Protein AF-K1UE67-F1 (afdb_monomer)

Foldseek 3Di:
DFEQDQPCVLQVNADDGACRVVVCVVVVVVCVVVVDPDDDAYHPRQFLVNVVVVLVVLLVPDAALEEAEAAGAAAKEWAQAPPPPDPLRTWIWDATSNAYLEDDPPPHHGVRTQTLVNVLVSLQSSQLRRWANYEYEHEYNYEYQADPDPDPDPPVPDAPRRYGQQHHDPDPPDGDDPDDDPPDDSRPDDDDNGGYHYDYHYDYDRPD

Organism: NCBI:txid408170

Solvent-accessible surface area (backbone atoms only — not comparable to full-atom values): 11695 Å² total; per-residue (Å²): 58,9,35,20,54,43,52,34,84,86,39,70,66,56,56,76,70,47,64,18,34,54,56,42,68,60,46,52,61,54,42,42,76,74,69,48,91,81,83,83,34,45,22,91,56,27,25,44,67,49,47,56,50,49,52,52,50,49,45,72,72,53,43,72,48,39,80,44,82,46,49,43,22,27,41,17,32,33,30,57,45,84,86,66,85,45,96,86,43,51,40,54,21,47,49,26,41,76,35,56,61,63,62,35,91,100,78,39,81,56,90,35,49,43,38,50,81,64,44,51,61,55,53,47,52,38,25,48,51,16,18,55,74,11,38,37,40,38,36,38,45,32,20,34,42,32,72,83,68,94,54,102,61,95,63,91,76,66,72,34,85,36,27,31,69,62,40,34,40,89,56,94,85,63,71,66,64,84,79,63,72,69,84,70,70,87,76,80,76,83,87,51,91,56,32,25,48,73,45,81,45,73,72,47,65,45,52,129

pLDDT: mean 80.13, std 17.9, range [36.91, 97.5]

Radius of gyration: 17.26 Å; Cα contacts (8 Å, |Δi|>4): 412; chains: 1; bounding box: 48×34×44 Å

Secondary structure (DSSP, 8-state):
-B-----HHHHTS-S---SHHHHHHHHHHHHHHTT------BGGG--HHHHHHHHHHHHHH--TT-EEEEEEEEEEEEEE-SS--STTSEEEEEE-TT--SS-BTTTB-STT-EEHHHHHHHHHHHHHHH-TT-EEEEEEEEE-SS-----SS--TT---TTS-SS-B-SSTT------S---S-SS-----TTSPEEEEEES--S--

Mean predicted aligned error: 8.33 Å

InterPro domains:
  IPR011600 Peptidase C14, caspase domain [PF00656] (2-206)
  IPR029030 Caspase-like domain superfamily [SSF52129] (16-105)
  IPR050452 Metacaspase [PTHR48104] (21-205)

Sequence (208 aa):
MGISKYDTALTGYQWNNINGANDVKLLAPILKAKGFKVTTLTDEKATHKNIIEGINKLIATSQKGDIVYFHFSGHGQPVEDISGDEADGWDEAIIPVDARKVYKKGVYEGHKHILDDDLAPLITKLRTKIGPKGVVYAVLDACHAGTASKGLDDDEDECPSRGTMQGFTFTRGKYFKPKRLETANYYKVQKTRQNSHVVFFEACRPYQ

Nearest PDB structures (foldseek):
  3bij-assembly2_C  TM=8.498E-01  e=1.509E-08  Geobacter sulfurreducens PCA
  3bij-assembly1_A  TM=8.415E-01  e=4.550E-08  Geobacter sulfurreducens PCA
  6w8s-assembly1_A  TM=7.794E-01  e=6.751E-07  Arabidopsis thaliana
  6w8s-assembly3_C  TM=7.486E-01  e=9.753E-07  Arabidopsis thaliana
  7qp0-assembly1_A  TM=7.664E-01  e=4.516E-06  Nakaseomyces glabratus

Structure (mmCIF, N/CA/C/O backbone):
data_AF-K1UE67-F1
#
_entry.id   AF-K1UE67-F1
#
loop_
_atom_site.group_PDB
_atom_site.id
_atom_site.type_symbol
_atom_site.label_atom_id
_atom_site.label_alt_id
_atom_site.label_comp_id
_atom_site.label_asym_id
_atom_site.label_entity_id
_atom_site.label_seq_id
_atom_site.pdbx_PDB_ins_code
_atom_site.Cartn_x
_atom_site.Cartn_y
_atom_site.Cartn_z
_atom_site.occupancy
_atom_site.B_iso_or_equiv
_atom_site.auth_seq_id
_atom_site.auth_comp_id
_atom_site.auth_asym_id
_atom_site.auth_atom_id
_atom_site.pdbx_PDB_model_num
ATOM 1 N N . MET A 1 1 ? -1.751 -6.435 2.582 1.00 94.50 1 MET A N 1
ATOM 2 C CA . MET A 1 1 ? -1.473 -6.641 1.147 1.00 94.50 1 MET A CA 1
ATOM 3 C C . MET A 1 1 ? -0.111 -7.287 1.040 1.00 94.50 1 MET A C 1
ATOM 5 O O . MET A 1 1 ? 0.720 -7.018 1.903 1.00 94.50 1 MET A O 1
ATOM 9 N N . GLY A 1 2 ? 0.066 -8.185 0.077 1.00 94.50 2 GLY A N 1
ATOM 10 C CA . GLY A 1 2 ? 1.256 -9.026 -0.007 1.00 94.50 2 GLY A CA 1
ATOM 11 C C . GLY A 1 2 ? 1.461 -9.545 -1.418 1.00 94.50 2 GLY A C 1
ATOM 12 O O . GLY A 1 2 ? 0.555 -10.183 -1.949 1.00 94.50 2 GLY A O 1
ATOM 13 N N . ILE A 1 3 ? 2.607 -9.273 -2.028 1.00 94.19 3 ILE A N 1
ATOM 14 C CA . ILE A 1 3 ? 2.876 -9.665 -3.415 1.00 94.19 3 ILE A CA 1
ATOM 15 C C . ILE A 1 3 ? 4.051 -10.629 -3.419 1.00 94.19 3 ILE A C 1
ATOM 17 O O . ILE A 1 3 ? 5.127 -10.311 -2.924 1.00 94.19 3 ILE A O 1
ATOM 21 N N . SER A 1 4 ? 3.818 -11.825 -3.945 1.00 92.38 4 SER A N 1
ATOM 22 C CA . SER A 1 4 ? 4.836 -12.851 -4.141 1.00 92.38 4 SER A CA 1
ATOM 23 C C . SER A 1 4 ? 5.151 -13.062 -5.610 1.00 92.38 4 SER A C 1
ATOM 25 O O . SER A 1 4 ? 6.308 -13.256 -5.974 1.00 92.38 4 SER A O 1
ATOM 27 N N . LYS A 1 5 ? 4.118 -13.025 -6.450 1.00 90.44 5 LYS A N 1
ATOM 28 C CA . LYS A 1 5 ? 4.226 -13.262 -7.885 1.00 90.44 5 LYS A CA 1
ATOM 29 C C . LYS A 1 5 ? 4.111 -11.944 -8.628 1.00 90.44 5 LYS A C 1
ATOM 31 O O . LYS A 1 5 ? 3.013 -11.410 -8.766 1.00 90.44 5 LYS A O 1
ATOM 36 N N . TYR A 1 6 ? 5.237 -11.448 -9.119 1.00 86.25 6 TYR A N 1
ATOM 37 C CA . TYR A 1 6 ? 5.252 -10.345 -10.066 1.00 86.25 6 TYR A CA 1
ATOM 38 C C . TYR A 1 6 ? 5.188 -10.941 -11.469 1.00 86.25 6 TYR A C 1
ATOM 40 O O . TYR A 1 6 ? 6.037 -11.748 -11.847 1.00 86.25 6 TYR A O 1
ATOM 48 N N . ASP A 1 7 ? 4.144 -10.606 -12.228 1.00 72.62 7 ASP A N 1
ATOM 49 C CA . ASP A 1 7 ? 3.969 -11.151 -13.574 1.00 72.62 7 ASP A CA 1
ATOM 50 C C . ASP A 1 7 ? 5.077 -10.617 -14.492 1.00 72.62 7 ASP A C 1
ATOM 52 O O . ASP A 1 7 ? 5.081 -9.461 -14.931 1.00 72.62 7 ASP A O 1
ATOM 56 N N . THR A 1 8 ? 6.048 -11.481 -14.772 1.00 64.88 8 THR A N 1
ATOM 57 C CA . THR A 1 8 ? 7.203 -11.179 -15.610 1.00 64.88 8 THR A CA 1
ATOM 58 C C . THR A 1 8 ? 6.817 -10.970 -17.074 1.00 64.88 8 THR A C 1
ATOM 60 O O . THR A 1 8 ? 7.509 -10.231 -17.772 1.00 64.88 8 THR A O 1
ATOM 63 N N . ALA A 1 9 ? 5.697 -11.520 -17.551 1.00 57.94 9 ALA A N 1
ATOM 64 C CA . ALA A 1 9 ? 5.231 -11.311 -18.920 1.00 57.94 9 ALA A CA 1
ATOM 65 C C . ALA A 1 9 ? 4.619 -9.911 -19.108 1.00 57.94 9 ALA A C 1
ATOM 67 O O . ALA A 1 9 ? 4.846 -9.273 -20.137 1.00 57.94 9 ALA A O 1
ATOM 68 N N . LEU A 1 10 ? 3.903 -9.389 -18.103 1.00 55.72 10 LEU A N 1
ATOM 69 C CA . LEU A 1 10 ? 3.314 -8.038 -18.129 1.00 55.72 10 LEU A CA 1
ATOM 70 C C . LEU A 1 10 ? 4.332 -6.920 -17.842 1.00 55.72 10 LEU A C 1
ATOM 72 O O . LEU A 1 10 ? 4.199 -5.794 -18.345 1.00 55.72 10 LEU A O 1
ATOM 76 N N . THR A 1 11 ? 5.348 -7.230 -17.034 1.00 56.03 11 THR A N 1
ATOM 77 C CA . THR A 1 11 ? 6.366 -6.272 -16.573 1.00 56.03 11 THR A CA 1
ATOM 78 C C . THR A 1 11 ? 7.681 -6.345 -17.350 1.00 56.03 11 THR A C 1
ATOM 80 O O . THR A 1 11 ? 8.506 -5.444 -17.218 1.00 56.03 11 THR A O 1
ATOM 83 N N . GLY A 1 12 ? 7.868 -7.358 -18.205 1.00 56.62 12 GLY A N 1
ATOM 84 C CA . GLY A 1 12 ? 9.066 -7.537 -19.030 1.00 56.62 12 GLY A CA 1
ATOM 85 C C . GLY A 1 12 ? 10.262 -8.141 -18.283 1.00 56.62 12 GLY A C 1
ATOM 86 O O . GLY A 1 12 ? 11.385 -7.706 -18.515 1.00 56.62 12 GLY A O 1
ATOM 87 N N . TYR A 1 13 ? 10.024 -9.116 -17.396 1.00 55.78 13 TYR A N 1
ATOM 88 C CA . TYR A 1 13 ? 11.015 -9.817 -16.553 1.00 55.78 13 TYR A CA 1
ATOM 89 C C . TYR A 1 13 ? 11.776 -8.917 -15.574 1.00 55.78 13 TYR A C 1
ATOM 91 O O . TYR A 1 13 ? 12.940 -9.150 -15.267 1.00 55.78 13 TYR A O 1
ATOM 99 N N . GLN A 1 14 ? 11.126 -7.861 -15.094 1.00 73.12 14 GLN A N 1
ATOM 100 C CA . GLN A 1 14 ? 11.823 -6.803 -14.367 1.00 73.12 14 GLN A CA 1
ATOM 101 C C . GLN A 1 14 ? 11.853 -6.996 -12.846 1.00 73.12 14 GLN A C 1
ATOM 103 O O . GLN A 1 14 ? 12.785 -6.528 -12.191 1.00 73.12 14 GLN A O 1
ATOM 108 N N . TRP A 1 15 ? 10.861 -7.690 -12.291 1.00 84.62 15 TRP A N 1
ATOM 109 C CA . TRP A 1 15 ? 10.758 -7.971 -10.861 1.00 84.62 15 TRP A CA 1
ATOM 110 C C . TRP A 1 15 ? 10.973 -9.453 -10.581 1.00 84.62 15 TRP A C 1
ATOM 112 O O . TRP A 1 15 ? 10.499 -10.307 -11.332 1.00 84.62 15 TRP A O 1
ATOM 122 N N . ASN A 1 16 ? 11.668 -9.744 -9.485 1.00 84.25 16 ASN A N 1
ATOM 123 C CA . ASN A 1 16 ? 11.829 -11.107 -9.004 1.00 84.25 16 ASN A CA 1
ATOM 124 C C . ASN A 1 16 ? 10.598 -11.514 -8.190 1.00 84.25 16 ASN A C 1
ATOM 126 O O . ASN A 1 16 ? 9.933 -10.686 -7.573 1.00 84.25 16 ASN A O 1
ATOM 130 N N . ASN A 1 17 ? 10.298 -12.810 -8.164 1.00 87.69 17 ASN A N 1
ATOM 131 C CA . ASN A 1 17 ? 9.287 -13.315 -7.244 1.00 87.69 17 ASN A CA 1
ATOM 132 C C . ASN A 1 17 ? 9.846 -13.342 -5.821 1.00 87.69 17 ASN A C 1
ATOM 134 O O . ASN A 1 17 ? 10.994 -13.727 -5.599 1.00 87.69 17 ASN A O 1
ATOM 138 N N . ILE A 1 18 ? 9.006 -12.965 -4.864 1.00 88.69 18 ILE A N 1
ATOM 139 C CA . ILE A 1 18 ? 9.343 -12.868 -3.442 1.00 88.69 18 ILE A CA 1
ATOM 140 C C . ILE A 1 18 ? 8.250 -13.531 -2.597 1.00 88.69 18 ILE A C 1
ATOM 142 O O . ILE A 1 18 ? 7.366 -14.222 -3.103 1.00 88.69 18 ILE A O 1
ATOM 146 N N . ASN A 1 19 ? 8.286 -13.344 -1.280 1.00 90.06 19 ASN A N 1
ATOM 147 C CA . ASN A 1 19 ? 7.405 -14.046 -0.344 1.00 90.06 19 ASN A CA 1
ATOM 148 C C . ASN A 1 19 ? 6.337 -13.154 0.307 1.00 90.06 19 ASN A C 1
ATOM 150 O O . ASN A 1 19 ? 5.752 -13.554 1.310 1.00 90.06 19 ASN A O 1
ATOM 154 N N . GLY A 1 20 ? 6.024 -11.985 -0.263 1.00 90.06 20 GLY A N 1
ATOM 155 C CA . GLY A 1 20 ? 5.121 -11.033 0.387 1.00 90.06 20 GLY A CA 1
ATOM 156 C C . GLY A 1 20 ? 3.690 -11.540 0.608 1.00 90.06 20 GLY A C 1
ATOM 157 O O . GLY A 1 20 ? 3.034 -11.160 1.581 1.00 90.06 20 GLY A O 1
ATOM 158 N N . ALA A 1 21 ? 3.184 -12.452 -0.232 1.00 94.31 21 ALA A N 1
ATOM 159 C CA . ALA A 1 21 ? 1.868 -13.062 -0.018 1.00 94.31 21 ALA A CA 1
ATOM 160 C C . ALA A 1 21 ? 1.839 -14.002 1.208 1.00 94.31 21 ALA A C 1
ATOM 162 O O . ALA A 1 21 ? 0.784 -14.162 1.834 1.00 94.31 21 ALA A O 1
ATOM 163 N N . ASN A 1 22 ? 2.983 -14.584 1.594 1.00 93.75 22 ASN A N 1
ATOM 164 C CA . ASN A 1 22 ? 3.077 -15.441 2.779 1.00 93.75 22 ASN A CA 1
ATOM 165 C C . ASN A 1 22 ? 2.830 -14.645 4.066 1.00 93.75 22 ASN A C 1
ATOM 167 O O . ASN A 1 22 ? 2.128 -15.137 4.950 1.00 93.75 22 ASN A O 1
ATOM 171 N N . ASP A 1 23 ? 3.294 -13.396 4.138 1.00 92.06 23 ASP A N 1
ATOM 172 C CA . ASP A 1 23 ? 3.079 -12.533 5.308 1.00 92.06 23 ASP A CA 1
ATOM 173 C C . ASP A 1 23 ? 1.583 -12.289 5.535 1.00 92.06 23 ASP A C 1
ATOM 175 O O . ASP A 1 23 ? 1.064 -12.427 6.644 1.00 92.06 23 ASP A O 1
ATOM 179 N N . VAL A 1 24 ? 0.832 -12.040 4.457 1.00 94.19 24 VAL A N 1
ATOM 180 C CA . VAL A 1 24 ? -0.632 -11.902 4.526 1.00 94.19 24 VAL A CA 1
ATOM 181 C C . VAL A 1 24 ? -1.300 -13.204 4.962 1.00 94.19 24 VAL A C 1
ATOM 183 O O . VAL A 1 24 ? -2.241 -13.164 5.759 1.00 94.19 24 VAL A O 1
ATOM 186 N N . LYS A 1 25 ? -0.823 -14.353 4.470 1.00 94.88 25 LYS A N 1
ATOM 187 C CA . LYS A 1 25 ? -1.350 -15.676 4.838 1.00 94.88 25 LYS A CA 1
ATOM 188 C C . LYS A 1 25 ? -1.188 -15.959 6.335 1.00 94.88 25 LYS A C 1
ATOM 190 O O . LYS A 1 25 ? -2.077 -16.571 6.923 1.00 94.88 25 LYS A O 1
ATOM 195 N N . LEU A 1 26 ? -0.096 -15.494 6.942 1.00 95.31 26 LEU A N 1
ATOM 196 C CA . LEU A 1 26 ? 0.173 -15.644 8.374 1.00 95.31 26 LEU A CA 1
ATOM 197 C C . LEU A 1 26 ? -0.596 -14.621 9.223 1.00 95.31 26 LEU A C 1
ATOM 199 O O . LEU A 1 26 ? -1.214 -14.988 10.221 1.00 95.31 26 LEU A O 1
ATOM 203 N N . LEU A 1 27 ? -0.619 -13.349 8.817 1.00 95.31 27 LEU A N 1
ATOM 204 C CA . LEU A 1 27 ? -1.212 -12.264 9.609 1.00 95.31 27 LEU A CA 1
ATOM 205 C C . LEU A 1 27 ? -2.743 -12.250 9.577 1.00 95.31 27 LEU A C 1
ATOM 207 O O . LEU A 1 27 ? -3.383 -11.998 10.599 1.00 95.31 27 LEU A O 1
ATOM 211 N N . ALA A 1 28 ? -3.359 -12.525 8.424 1.00 95.50 28 ALA A N 1
ATOM 212 C CA . ALA A 1 28 ? -4.810 -12.447 8.267 1.00 95.50 28 ALA A CA 1
ATOM 213 C C . ALA A 1 28 ? -5.611 -13.300 9.276 1.00 95.50 28 ALA A C 1
ATOM 215 O O . ALA A 1 28 ? -6.557 -12.758 9.857 1.00 95.50 28 ALA A O 1
ATOM 216 N N . PRO A 1 29 ? -5.295 -14.591 9.526 1.00 96.81 29 PRO A N 1
ATOM 217 C CA . PRO A 1 29 ? -6.028 -15.382 10.517 1.00 96.81 29 PRO A CA 1
ATOM 218 C C . PRO A 1 29 ? -5.827 -14.858 11.944 1.00 96.81 29 PRO A C 1
ATOM 220 O O 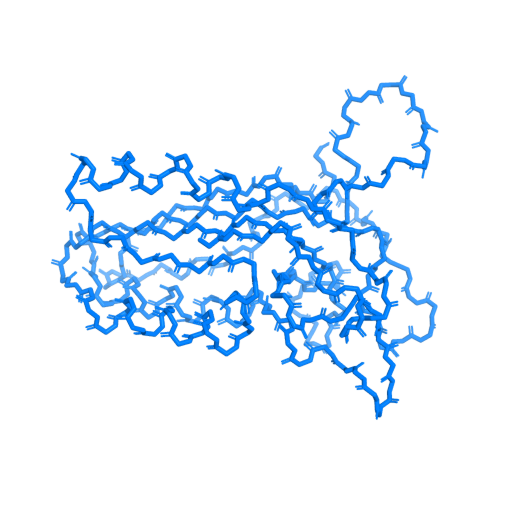. PRO A 1 29 ? -6.788 -14.832 12.712 1.00 96.81 29 PRO A O 1
ATOM 223 N N . ILE A 1 30 ? -4.626 -14.377 12.281 1.00 96.81 30 ILE A N 1
ATOM 224 C CA . ILE A 1 30 ? -4.318 -13.823 13.608 1.00 96.81 30 ILE A CA 1
ATOM 225 C C . ILE A 1 30 ? -5.149 -12.561 13.859 1.00 96.81 30 ILE A C 1
ATOM 227 O O . ILE A 1 30 ? -5.814 -12.446 14.887 1.00 96.81 30 ILE A O 1
ATOM 231 N N . LEU A 1 31 ? -5.174 -11.637 12.897 1.00 96.19 31 LEU A N 1
ATOM 232 C CA . LEU A 1 31 ? -5.956 -10.403 12.993 1.00 96.19 31 LEU A CA 1
ATOM 233 C C . LEU A 1 31 ? -7.458 -10.695 13.097 1.00 96.19 31 LEU A C 1
ATOM 235 O O . LEU A 1 31 ? -8.139 -10.118 13.946 1.00 96.19 31 LEU A O 1
ATOM 239 N N . LYS A 1 32 ? -7.977 -11.640 12.302 1.00 96.69 32 LYS A N 1
ATOM 240 C CA . LYS A 1 32 ? -9.380 -12.075 12.404 1.00 96.69 32 LYS A CA 1
ATOM 241 C C . LYS A 1 32 ? -9.698 -12.656 13.782 1.00 96.69 32 LYS A C 1
ATOM 243 O O . LYS A 1 32 ? -10.717 -12.293 14.360 1.00 96.69 32 LYS A O 1
ATOM 248 N N . ALA A 1 33 ? -8.821 -13.496 14.334 1.00 96.88 33 ALA A N 1
ATOM 249 C CA . ALA A 1 33 ? -8.990 -14.064 15.675 1.00 96.88 33 ALA A CA 1
ATOM 250 C C . ALA A 1 33 ? -8.980 -12.992 16.781 1.00 96.88 33 ALA A C 1
ATOM 252 O O . ALA A 1 33 ? -9.605 -13.172 17.823 1.00 96.88 33 ALA A O 1
ATOM 253 N N . LYS A 1 34 ? -8.313 -11.855 16.548 1.00 96.06 34 LYS A N 1
ATOM 254 C CA . LYS A 1 34 ? -8.337 -10.675 17.428 1.00 96.06 34 LYS A CA 1
ATOM 255 C C . LYS A 1 34 ? -9.524 -9.734 17.179 1.00 96.06 34 LYS A C 1
ATOM 257 O O . LYS A 1 34 ? -9.594 -8.685 17.809 1.00 96.06 34 LYS A O 1
ATOM 262 N N . GLY A 1 35 ? -10.457 -10.097 16.297 1.00 95.56 35 GLY A N 1
ATOM 263 C CA . GLY A 1 35 ? -11.687 -9.344 16.041 1.00 95.56 35 GLY A CA 1
ATOM 264 C C . GLY A 1 35 ? -11.590 -8.291 14.933 1.00 95.56 35 GLY A C 1
ATOM 265 O O . GLY A 1 35 ? -12.536 -7.529 14.740 1.00 95.56 35 GLY A O 1
ATOM 266 N N . PHE A 1 36 ? -10.489 -8.237 14.175 1.00 96.19 36 PHE A N 1
ATOM 267 C CA . PHE A 1 36 ? -10.368 -7.300 13.057 1.00 96.19 36 PHE A CA 1
ATOM 268 C C . PHE A 1 36 ? -11.212 -7.739 11.853 1.00 96.19 36 PHE A C 1
ATOM 270 O O . PHE A 1 36 ? -11.233 -8.909 11.460 1.00 96.19 36 PHE A O 1
ATOM 277 N N . LYS A 1 37 ? -11.836 -6.764 11.184 1.00 96.19 37 LYS A N 1
ATOM 278 C CA . LYS A 1 37 ? -12.422 -6.946 9.850 1.00 96.19 37 LYS A CA 1
ATOM 279 C C . LYS A 1 37 ? -11.310 -6.853 8.803 1.00 96.19 37 LYS A C 1
ATOM 281 O O . LYS A 1 37 ? -10.864 -5.763 8.460 1.00 96.19 37 LYS A O 1
ATOM 286 N N . VAL A 1 38 ? -10.848 -8.000 8.310 1.00 95.88 38 VAL A N 1
ATOM 287 C CA . VAL A 1 38 ? -9.677 -8.078 7.421 1.00 95.88 38 VAL A CA 1
ATOM 288 C C . VAL A 1 38 ? -10.088 -8.144 5.949 1.00 95.88 38 VAL A C 1
ATOM 290 O O . VAL A 1 38 ? -10.830 -9.040 5.549 1.00 95.88 38 VAL A O 1
ATOM 293 N N . THR A 1 39 ? -9.530 -7.241 5.138 1.00 95.69 39 THR A N 1
ATOM 294 C CA . THR A 1 39 ? -9.548 -7.303 3.666 1.00 95.69 39 THR A CA 1
ATOM 295 C C . THR A 1 39 ? -8.131 -7.574 3.166 1.00 95.69 39 THR A C 1
ATOM 297 O O . THR A 1 39 ? -7.180 -6.972 3.663 1.00 95.69 39 THR A O 1
ATOM 300 N N . THR A 1 40 ? -7.968 -8.474 2.195 1.00 96.75 40 THR A N 1
ATOM 301 C CA . THR A 1 40 ? -6.654 -8.850 1.654 1.00 96.75 40 THR A CA 1
ATOM 302 C C . THR A 1 40 ? -6.591 -8.631 0.148 1.00 96.75 40 THR A C 1
ATOM 304 O O . THR A 1 40 ? -7.528 -8.956 -0.576 1.00 96.75 40 THR A O 1
ATOM 307 N N . LEU A 1 41 ? -5.451 -8.123 -0.317 1.00 96.44 41 LEU A N 1
ATOM 308 C CA . LEU A 1 41 ? -5.049 -8.119 -1.722 1.00 96.44 41 LEU A CA 1
ATOM 309 C C . LEU A 1 41 ? -3.708 -8.841 -1.803 1.00 96.44 41 LEU A C 1
ATOM 311 O O . LEU A 1 41 ? -2.786 -8.491 -1.055 1.00 96.44 41 LEU A O 1
ATOM 315 N N . THR A 1 42 ? -3.637 -9.860 -2.652 1.00 96.25 42 THR A N 1
ATOM 316 C CA . THR A 1 42 ? -2.436 -10.668 -2.865 1.00 96.25 42 THR A CA 1
ATOM 317 C C . THR A 1 42 ? -2.179 -10.871 -4.349 1.00 96.25 42 THR A C 1
ATOM 319 O O . THR A 1 42 ? -3.142 -10.954 -5.115 1.00 96.25 42 THR A O 1
ATOM 322 N N . ASP A 1 43 ? -0.901 -10.962 -4.720 1.00 94.25 43 ASP A N 1
ATOM 323 C CA . ASP A 1 43 ? -0.435 -11.298 -6.074 1.00 94.25 43 ASP A CA 1
ATOM 324 C C . ASP A 1 43 ? -1.176 -10.511 -7.171 1.00 94.25 43 ASP A C 1
ATOM 326 O O . ASP A 1 43 ? -1.231 -9.282 -7.106 1.00 94.25 43 ASP A O 1
ATOM 330 N N . GLU A 1 44 ? -1.806 -11.188 -8.136 1.00 93.56 44 GLU A N 1
ATOM 331 C CA . GLU A 1 44 ? -2.474 -10.587 -9.297 1.00 93.56 44 GLU A CA 1
ATOM 332 C C . GLU A 1 44 ? -3.592 -9.597 -8.934 1.00 93.56 44 GLU A C 1
ATOM 334 O O . GLU A 1 44 ? -3.995 -8.766 -9.748 1.00 93.56 44 GLU A O 1
ATOM 339 N N . LYS A 1 45 ? -4.102 -9.653 -7.698 1.00 95.56 45 LYS A N 1
ATOM 340 C CA . LYS A 1 45 ? -5.138 -8.734 -7.210 1.00 95.56 45 LYS A CA 1
ATOM 341 C C . LYS A 1 45 ? -4.560 -7.444 -6.650 1.00 95.56 45 LYS A C 1
ATOM 343 O O . LYS A 1 45 ? -5.307 -6.476 -6.522 1.00 95.56 45 LYS A O 1
ATOM 348 N N . ALA A 1 46 ? -3.278 -7.409 -6.305 1.00 95.69 46 ALA A N 1
ATOM 349 C CA . ALA A 1 46 ? -2.604 -6.250 -5.731 1.00 95.69 46 ALA A CA 1
ATOM 350 C C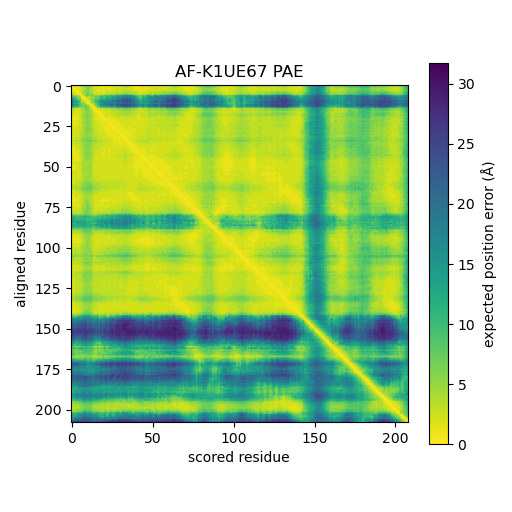 . ALA A 1 46 ? -2.124 -5.275 -6.823 1.00 95.69 46 ALA A C 1
ATOM 352 O O . ALA A 1 46 ? -0.959 -4.885 -6.863 1.00 95.69 46 ALA A O 1
ATOM 353 N N . THR A 1 47 ? -3.033 -4.899 -7.724 1.00 95.69 47 THR A N 1
ATOM 354 C CA . THR A 1 47 ? -2.797 -3.858 -8.732 1.00 95.69 47 THR A CA 1
ATOM 355 C C . THR A 1 47 ? -2.889 -2.475 -8.102 1.00 95.69 47 THR A C 1
ATOM 357 O O . THR A 1 47 ? -3.585 -2.302 -7.097 1.00 95.69 47 THR A O 1
ATOM 360 N N . HIS A 1 48 ? -2.264 -1.472 -8.721 1.00 95.12 48 HIS A N 1
ATOM 361 C CA . HIS A 1 48 ? -2.342 -0.076 -8.283 1.00 95.12 48 HIS A CA 1
ATOM 362 C C . HIS A 1 48 ? -3.796 0.334 -8.013 1.00 95.12 48 HIS A C 1
ATOM 364 O O . HIS A 1 48 ? -4.148 0.787 -6.927 1.00 95.12 48 HIS A O 1
ATOM 370 N N . LYS A 1 49 ? -4.680 0.084 -8.989 1.00 96.75 49 LYS A N 1
ATOM 371 C CA . LYS A 1 49 ? -6.107 0.413 -8.890 1.00 96.75 49 LYS A CA 1
ATOM 372 C C . LYS A 1 49 ? -6.757 -0.238 -7.666 1.00 96.75 49 LYS A C 1
ATOM 374 O O . LYS A 1 49 ? -7.391 0.454 -6.875 1.00 96.75 49 LYS A O 1
ATOM 379 N N . ASN A 1 50 ? -6.582 -1.547 -7.497 1.00 97.50 50 ASN A N 1
ATOM 380 C CA . ASN A 1 50 ? -7.224 -2.281 -6.409 1.00 97.50 50 ASN A CA 1
ATOM 381 C C . ASN A 1 50 ? -6.675 -1.873 -5.038 1.00 97.50 50 ASN A C 1
ATOM 383 O O . ASN A 1 50 ? -7.428 -1.852 -4.067 1.00 97.50 50 ASN A O 1
ATOM 387 N N . ILE A 1 51 ? -5.383 -1.539 -4.948 1.00 96.94 51 ILE A N 1
ATOM 388 C CA . ILE A 1 51 ? -4.762 -1.044 -3.716 1.00 96.94 51 ILE A CA 1
ATOM 389 C C . ILE A 1 51 ? -5.387 0.295 -3.318 1.00 96.94 51 ILE A C 1
ATOM 391 O O . ILE A 1 51 ? -5.886 0.423 -2.198 1.00 96.94 51 ILE A O 1
ATOM 395 N N . ILE A 1 52 ? -5.445 1.259 -4.241 1.00 96.56 52 ILE A N 1
ATOM 396 C CA . ILE A 1 52 ? -6.040 2.576 -3.983 1.00 96.56 52 ILE A CA 1
ATOM 397 C C . ILE A 1 52 ? -7.533 2.454 -3.641 1.00 96.56 52 ILE A C 1
ATOM 399 O O . ILE A 1 52 ? -8.006 3.066 -2.679 1.00 96.56 52 ILE A O 1
ATOM 403 N N . GLU A 1 53 ? -8.291 1.629 -4.365 1.00 97.25 53 GLU A N 1
ATOM 404 C CA . GLU A 1 53 ? -9.699 1.353 -4.045 1.00 97.25 53 GLU A CA 1
ATOM 405 C C . GLU A 1 53 ? -9.857 0.690 -2.670 1.00 97.25 53 GLU A C 1
ATOM 407 O O . GLU A 1 53 ? -10.746 1.057 -1.897 1.00 97.25 53 GLU A O 1
ATOM 412 N N . GLY A 1 54 ? -8.971 -0.246 -2.325 1.00 96.69 54 GLY A N 1
ATOM 413 C CA . GLY A 1 54 ? -8.943 -0.918 -1.030 1.00 96.69 54 GLY A CA 1
ATOM 414 C C . GLY A 1 54 ? -8.701 0.047 0.129 1.00 96.69 54 GLY A C 1
ATOM 415 O O . GLY A 1 54 ? -9.421 -0.010 1.129 1.00 96.69 54 GLY A O 1
ATOM 416 N N . ILE A 1 55 ? -7.748 0.971 -0.018 1.00 96.25 55 ILE A N 1
ATOM 417 C CA . ILE A 1 55 ? -7.464 2.008 0.985 1.00 96.25 55 ILE A CA 1
ATOM 418 C C . ILE A 1 55 ? -8.660 2.955 1.129 1.00 96.25 55 ILE A C 1
ATOM 420 O O . ILE A 1 55 ? -9.101 3.229 2.244 1.00 96.25 55 ILE A O 1
ATOM 424 N N . ASN A 1 56 ? -9.251 3.407 0.021 1.00 96.88 56 ASN A N 1
ATOM 425 C CA . ASN A 1 56 ? -10.433 4.272 0.071 1.00 96.88 56 ASN A CA 1
ATOM 426 C C . ASN A 1 56 ? -11.635 3.579 0.725 1.00 96.88 56 ASN A C 1
ATOM 428 O O . ASN A 1 56 ? -12.347 4.191 1.523 1.00 96.88 56 ASN A O 1
ATOM 432 N N . LYS A 1 57 ? -11.842 2.287 0.452 1.00 96.94 57 LYS A N 1
ATOM 433 C CA . LYS A 1 57 ? -12.880 1.493 1.116 1.00 96.94 57 LYS A CA 1
ATOM 434 C C . LYS A 1 57 ? -12.609 1.353 2.613 1.00 96.94 57 LYS A C 1
ATOM 436 O O . LYS A 1 57 ? -13.538 1.499 3.406 1.00 96.94 57 LYS A O 1
ATOM 441 N N . LEU A 1 58 ? -11.356 1.114 3.005 1.00 96.50 58 LEU A N 1
ATOM 442 C CA . LEU A 1 58 ? -10.951 1.084 4.410 1.00 96.50 58 LEU A CA 1
ATOM 443 C C . LEU A 1 58 ? -11.324 2.405 5.094 1.00 96.50 58 LEU A C 1
ATOM 445 O O . LEU A 1 58 ? -12.106 2.382 6.039 1.00 96.50 58 LEU A O 1
ATOM 449 N N . ILE A 1 59 ? -10.908 3.545 4.530 1.00 96.56 59 ILE A N 1
ATOM 450 C CA . ILE A 1 59 ? -11.262 4.888 5.023 1.00 96.56 59 ILE A CA 1
ATOM 451 C C . ILE A 1 59 ? -12.782 5.068 5.134 1.00 96.56 59 ILE A C 1
ATOM 453 O O . ILE A 1 59 ? -13.280 5.558 6.147 1.00 96.56 59 ILE A O 1
ATOM 457 N N . ALA A 1 60 ? -13.544 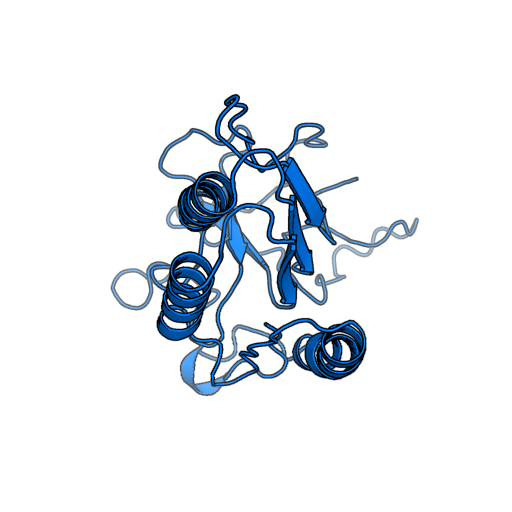4.679 4.110 1.00 96.69 60 ALA A N 1
ATOM 458 C CA . ALA A 1 60 ? -14.995 4.853 4.099 1.00 96.69 60 ALA A CA 1
ATOM 459 C C . ALA A 1 60 ? -15.691 4.056 5.214 1.00 96.69 60 ALA A C 1
ATOM 461 O O . ALA A 1 60 ? -16.659 4.539 5.806 1.00 96.69 60 ALA A O 1
ATOM 462 N N . THR A 1 61 ? -15.188 2.854 5.502 1.00 95.88 61 THR A N 1
ATOM 463 C CA . THR A 1 61 ? -15.774 1.931 6.486 1.00 95.88 61 THR A CA 1
ATOM 464 C C . THR A 1 61 ? -15.275 2.131 7.917 1.00 95.88 61 THR A C 1
ATOM 466 O O . THR A 1 61 ? -15.939 1.659 8.841 1.00 95.88 61 THR A O 1
ATOM 469 N N . SER A 1 62 ? -14.160 2.840 8.116 1.00 96.50 62 SER A N 1
ATOM 470 C CA . SER A 1 62 ? -13.621 3.155 9.442 1.00 96.50 62 SER A CA 1
ATOM 471 C C . SER A 1 62 ? -14.502 4.130 10.228 1.00 96.50 62 SER A C 1
ATOM 473 O O . SER A 1 62 ? -15.145 5.028 9.675 1.00 96.50 62 SER A O 1
ATOM 475 N N . GLN A 1 63 ? -14.495 3.975 11.547 1.00 96.31 63 GLN A N 1
ATOM 476 C CA . GLN A 1 63 ? -15.271 4.749 12.509 1.00 96.31 63 GLN A CA 1
ATOM 477 C C . GLN A 1 63 ? -14.368 5.443 13.534 1.00 96.31 63 GLN A C 1
ATOM 479 O O . GLN A 1 63 ? -13.178 5.155 13.670 1.00 96.31 63 GLN A O 1
ATOM 484 N N . LYS A 1 64 ? -14.938 6.415 14.255 1.00 97.12 64 LYS A N 1
ATOM 485 C CA . LYS A 1 64 ? -14.203 7.152 15.287 1.00 97.12 64 LYS A CA 1
ATOM 486 C C . LYS A 1 64 ? -13.768 6.208 16.409 1.00 97.12 64 LYS A C 1
ATOM 488 O O . LYS A 1 64 ? -14.607 5.526 16.986 1.00 97.12 64 LYS A O 1
ATOM 493 N N . GLY A 1 65 ? -12.488 6.251 16.767 1.00 96.31 65 GLY A N 1
ATOM 494 C CA . GLY A 1 65 ? -11.891 5.398 17.794 1.00 96.31 65 GLY A CA 1
ATOM 495 C C . GLY A 1 65 ? -11.385 4.045 17.292 1.00 96.31 65 GLY A C 1
ATOM 496 O O . GLY A 1 65 ? -10.861 3.286 18.101 1.00 96.31 65 GLY A O 1
ATOM 497 N N . ASP A 1 66 ? -11.501 3.745 15.994 1.00 97.44 66 ASP A N 1
ATOM 498 C CA . ASP A 1 66 ? -11.013 2.480 15.444 1.00 97.44 66 ASP A CA 1
ATOM 499 C C . ASP A 1 66 ? -9.490 2.334 15.574 1.00 97.44 66 ASP A C 1
ATOM 501 O O . ASP A 1 66 ? -8.725 3.302 15.503 1.00 97.44 66 ASP A O 1
ATOM 505 N N . ILE A 1 67 ? -9.057 1.078 15.689 1.00 97.06 67 ILE A N 1
ATOM 506 C CA . ILE A 1 67 ? -7.672 0.677 15.459 1.00 97.06 67 ILE A CA 1
ATOM 507 C C . ILE A 1 67 ? -7.592 0.139 14.036 1.00 97.06 67 ILE A C 1
ATOM 509 O O . ILE A 1 67 ? -8.243 -0.851 13.698 1.00 97.06 67 ILE A O 1
ATOM 513 N N . VAL A 1 68 ? -6.783 0.781 13.201 1.00 97.25 68 VAL A N 1
ATOM 514 C CA . VAL A 1 68 ? -6.605 0.396 11.804 1.00 97.25 68 VAL A CA 1
ATOM 515 C C . VAL A 1 68 ? -5.212 -0.173 11.606 1.00 97.25 68 VAL A C 1
ATOM 517 O O . VAL A 1 68 ? -4.222 0.455 11.967 1.00 97.25 68 VAL A O 1
ATOM 520 N N . TYR A 1 69 ? -5.145 -1.361 11.013 1.00 96.25 69 TYR A N 1
ATOM 521 C CA . TYR A 1 69 ? -3.896 -2.027 10.670 1.00 96.25 69 TYR A CA 1
ATOM 522 C C . TYR A 1 69 ? -3.749 -2.080 9.148 1.00 96.25 69 TYR A C 1
ATOM 524 O O . TYR A 1 69 ? -4.498 -2.778 8.460 1.00 96.25 69 TYR A O 1
ATOM 532 N N . PHE A 1 70 ? -2.800 -1.311 8.628 1.00 94.69 70 PHE A N 1
ATOM 533 C CA . PHE A 1 70 ? -2.401 -1.287 7.231 1.00 94.69 70 PHE A CA 1
ATOM 534 C C . PHE A 1 70 ? -1.075 -2.028 7.089 1.00 94.69 70 PHE A C 1
ATOM 536 O O . PHE A 1 70 ? -0.114 -1.715 7.779 1.00 94.69 70 PHE A O 1
ATOM 543 N N . HIS A 1 71 ? -1.028 -3.011 6.196 1.00 95.31 71 HIS A N 1
ATOM 544 C CA . HIS A 1 71 ? 0.173 -3.801 5.949 1.00 95.31 71 HIS A CA 1
ATOM 545 C C . HIS A 1 71 ? 0.414 -3.919 4.455 1.00 95.31 71 HIS A C 1
ATOM 547 O O . HIS A 1 71 ? -0.478 -4.368 3.722 1.00 95.31 71 HIS A O 1
ATOM 553 N N . PHE A 1 72 ? 1.618 -3.590 4.020 1.00 94.75 72 PHE A N 1
ATOM 554 C CA . PHE A 1 72 ? 2.131 -3.880 2.694 1.00 94.75 72 PHE A CA 1
ATOM 555 C C . PHE A 1 72 ? 3.387 -4.735 2.831 1.00 94.75 72 PHE A C 1
ATOM 557 O O . PHE A 1 72 ? 4.206 -4.484 3.703 1.00 94.75 72 PHE A O 1
ATOM 564 N N . SER A 1 73 ? 3.507 -5.745 1.978 1.00 93.62 73 SER A N 1
ATOM 565 C CA . SER A 1 73 ? 4.695 -6.577 1.876 1.00 93.62 73 SER A CA 1
ATOM 566 C C . SER A 1 73 ? 4.945 -6.888 0.406 1.00 93.62 73 SER A C 1
ATOM 568 O O . SER A 1 73 ? 4.084 -7.462 -0.271 1.00 93.62 73 SER A O 1
ATOM 570 N N . GLY A 1 74 ? 6.073 -6.429 -0.120 1.00 91.69 74 GLY A N 1
ATOM 571 C CA . GLY A 1 74 ? 6.307 -6.409 -1.559 1.00 91.69 74 GLY A CA 1
ATOM 572 C C . GLY A 1 74 ? 7.638 -5.766 -1.928 1.00 91.69 74 GLY A C 1
ATOM 573 O O . GLY A 1 74 ? 8.491 -5.558 -1.069 1.00 91.69 74 GLY A O 1
ATOM 574 N N . HIS A 1 75 ? 7.800 -5.440 -3.209 1.00 90.06 75 HIS A N 1
ATOM 575 C CA . HIS A 1 75 ? 8.920 -4.634 -3.674 1.00 90.06 75 HIS A CA 1
ATOM 576 C C . HIS A 1 75 ? 8.756 -3.151 -3.319 1.00 90.06 75 HIS A C 1
ATOM 578 O O . HIS A 1 75 ? 7.644 -2.614 -3.381 1.00 90.06 75 HIS A O 1
ATOM 584 N N . GLY A 1 76 ? 9.879 -2.509 -2.995 1.00 88.56 76 GLY A N 1
ATOM 585 C CA . GLY A 1 76 ? 10.049 -1.059 -2.999 1.00 88.56 76 GLY A CA 1
ATOM 586 C C . GLY A 1 76 ? 10.994 -0.605 -4.118 1.00 88.56 76 GLY A C 1
ATOM 587 O O . GLY A 1 76 ? 11.804 -1.392 -4.626 1.00 88.56 76 GLY A O 1
ATOM 588 N N . GLN A 1 77 ? 10.878 0.655 -4.534 1.00 85.94 77 GLN A N 1
ATOM 589 C CA . GLN A 1 77 ? 11.795 1.276 -5.491 1.00 85.94 77 GLN A CA 1
ATOM 590 C C . GLN A 1 77 ? 11.958 2.770 -5.197 1.00 85.94 77 GLN A C 1
ATOM 592 O O . GLN A 1 77 ? 10.934 3.437 -5.059 1.00 85.94 77 GLN A O 1
ATOM 597 N N . PRO A 1 78 ? 13.190 3.307 -5.197 1.00 84.06 78 PRO A N 1
ATOM 598 C CA . PRO A 1 78 ? 13.379 4.750 -5.204 1.00 84.06 78 PRO A CA 1
ATOM 599 C C . PRO A 1 78 ? 13.047 5.306 -6.595 1.00 84.06 78 PRO A C 1
ATOM 601 O O . PRO A 1 78 ? 13.510 4.779 -7.615 1.00 84.06 78 PRO A O 1
ATOM 604 N N . VAL A 1 79 ? 12.248 6.362 -6.654 1.00 84.06 79 VAL A N 1
ATOM 605 C CA . VAL A 1 79 ? 11.808 7.066 -7.864 1.00 84.06 79 VAL A CA 1
ATOM 606 C C . VAL A 1 79 ? 12.437 8.450 -7.874 1.00 84.06 79 VAL A C 1
ATOM 608 O O . VAL A 1 79 ? 12.560 9.079 -6.841 1.00 84.06 79 VAL A O 1
ATOM 611 N N . GLU A 1 80 ? 12.939 8.904 -9.018 1.00 83.69 80 GLU A N 1
ATOM 612 C CA . GLU A 1 80 ? 13.582 10.217 -9.089 1.00 83.69 80 GLU A CA 1
ATOM 613 C C . GLU A 1 80 ? 12.587 11.326 -8.727 1.00 83.69 80 GLU A C 1
ATOM 615 O O . GLU A 1 80 ? 11.602 11.508 -9.442 1.00 83.69 80 GLU A O 1
ATOM 620 N N . ASP A 1 81 ? 12.894 12.075 -7.665 1.00 77.88 81 ASP A N 1
ATOM 621 C CA . ASP A 1 81 ? 12.080 13.203 -7.214 1.00 77.88 81 ASP A CA 1
ATOM 622 C C . ASP A 1 81 ? 12.175 14.354 -8.237 1.00 77.88 81 ASP A C 1
ATOM 624 O O . ASP A 1 81 ? 13.264 14.815 -8.610 1.00 77.88 81 ASP A O 1
ATOM 628 N N . ILE A 1 82 ? 11.009 14.783 -8.727 1.00 71.62 82 ILE A N 1
ATOM 629 C CA . ILE A 1 82 ? 10.830 15.908 -9.661 1.00 71.62 82 ILE A CA 1
ATOM 630 C C . ILE A 1 82 ? 10.401 17.183 -8.913 1.00 71.62 82 ILE A C 1
ATOM 632 O O . ILE A 1 82 ? 10.642 18.296 -9.386 1.00 71.62 82 ILE A O 1
ATOM 636 N N . SER A 1 83 ? 9.745 17.009 -7.771 1.00 71.69 83 SER A N 1
ATOM 637 C CA . SER A 1 83 ? 9.203 18.032 -6.882 1.00 71.69 83 SER A CA 1
ATOM 638 C C . SER A 1 83 ? 10.322 18.776 -6.138 1.00 71.69 83 SER A C 1
ATOM 640 O O . SER A 1 83 ? 10.277 20.006 -6.008 1.00 71.69 83 SER A O 1
ATOM 642 N N . GLY A 1 84 ? 11.381 18.054 -5.767 1.00 69.31 84 GLY A N 1
ATOM 643 C CA . GLY A 1 84 ? 12.544 18.567 -5.050 1.00 69.31 84 GLY A CA 1
ATOM 644 C C . GLY A 1 84 ? 12.291 18.758 -3.556 1.00 69.31 84 GLY A C 1
ATOM 645 O O . GLY A 1 84 ? 12.958 19.594 -2.937 1.00 69.31 84 GLY A O 1
ATOM 646 N N . ASP A 1 85 ? 11.301 18.070 -2.989 1.00 66.62 85 ASP A N 1
ATOM 647 C CA . ASP A 1 85 ? 10.973 18.134 -1.566 1.00 66.62 85 ASP A CA 1
ATOM 648 C C . ASP A 1 85 ? 11.681 17.067 -0.720 1.00 66.62 85 ASP A C 1
ATOM 650 O O . ASP A 1 85 ? 11.710 17.211 0.514 1.00 66.62 85 ASP A O 1
ATOM 654 N N . GLU A 1 86 ? 12.337 16.098 -1.367 1.00 67.19 86 GLU A N 1
ATOM 655 C CA . GLU A 1 86 ? 13.216 15.121 -0.729 1.00 67.19 86 GLU A CA 1
ATOM 656 C C . GLU A 1 86 ? 14.698 15.516 -0.843 1.00 67.19 86 GLU A C 1
ATOM 658 O O . GLU A 1 86 ? 15.223 15.925 -1.885 1.00 67.19 86 GLU A O 1
ATOM 663 N N . ALA A 1 87 ? 15.410 15.430 0.285 1.00 59.91 87 ALA A N 1
ATOM 664 C CA . ALA A 1 87 ? 16.763 15.974 0.420 1.00 59.91 87 ALA A CA 1
ATOM 665 C C . ALA A 1 87 ? 17.824 15.168 -0.352 1.00 59.91 87 ALA A C 1
ATOM 667 O O . ALA A 1 87 ? 18.882 15.705 -0.706 1.00 59.91 87 ALA A O 1
ATOM 668 N N . ASP A 1 88 ? 17.555 13.889 -0.610 1.00 64.25 88 ASP A N 1
ATOM 669 C CA . ASP A 1 88 ? 18.404 12.994 -1.395 1.00 64.25 88 ASP A CA 1
ATOM 670 C C . ASP A 1 88 ? 18.018 12.955 -2.891 1.00 64.25 88 ASP A C 1
ATOM 672 O O . ASP A 1 88 ? 18.794 12.462 -3.724 1.00 64.25 88 ASP A O 1
ATOM 676 N N . GLY A 1 89 ? 16.876 13.558 -3.239 1.00 72.00 89 GLY A N 1
ATOM 677 C CA . GLY A 1 89 ? 16.319 13.643 -4.583 1.00 72.00 89 GLY A CA 1
ATOM 678 C C . GLY A 1 89 ? 15.678 12.347 -5.084 1.00 72.00 89 GLY A C 1
ATOM 679 O O . GLY A 1 89 ? 15.734 12.107 -6.306 1.00 72.00 89 GLY A O 1
ATOM 680 N N . TRP A 1 90 ? 15.139 11.522 -4.176 1.00 76.38 90 TRP A N 1
ATOM 681 C CA . TRP A 1 90 ? 14.400 10.297 -4.481 1.00 76.38 90 TRP A CA 1
ATOM 682 C C . TRP A 1 90 ? 13.140 10.129 -3.617 1.00 76.38 90 TRP A C 1
ATOM 684 O O . TRP A 1 90 ? 13.218 10.117 -2.397 1.00 76.38 90 TRP A O 1
ATOM 694 N N . ASP A 1 91 ? 12.007 9.885 -4.271 1.00 79.75 91 ASP A N 1
ATOM 695 C CA . ASP A 1 91 ? 10.757 9.473 -3.633 1.00 79.75 91 ASP A CA 1
ATOM 696 C C . ASP A 1 91 ? 10.740 7.962 -3.408 1.00 79.75 91 ASP A C 1
ATOM 698 O O . ASP A 1 91 ? 11.234 7.184 -4.235 1.00 79.75 91 ASP A O 1
ATOM 702 N N . GLU A 1 92 ? 10.086 7.511 -2.342 1.00 81.00 92 GLU A N 1
ATOM 703 C CA . GLU A 1 92 ? 9.971 6.086 -2.055 1.00 81.00 92 GLU A CA 1
ATOM 704 C C . GLU A 1 92 ? 8.644 5.508 -2.549 1.00 81.00 92 GLU A C 1
ATOM 706 O O . GLU A 1 92 ? 7.557 5.940 -2.168 1.00 81.00 92 GLU A O 1
ATOM 711 N N . ALA A 1 93 ? 8.720 4.466 -3.381 1.00 88.31 93 ALA A N 1
ATOM 712 C CA . ALA A 1 93 ? 7.542 3.812 -3.936 1.00 88.31 93 ALA A CA 1
ATOM 713 C C . ALA A 1 93 ? 7.335 2.405 -3.382 1.00 88.31 93 ALA A C 1
ATOM 715 O O . ALA A 1 93 ? 8.249 1.576 -3.418 1.00 88.31 93 ALA A O 1
ATOM 716 N N . ILE A 1 94 ? 6.095 2.077 -3.007 1.00 92.06 94 ILE A N 1
ATOM 717 C CA . ILE A 1 94 ? 5.656 0.676 -2.963 1.00 92.06 94 ILE A CA 1
ATOM 718 C C . ILE A 1 94 ? 5.243 0.236 -4.370 1.00 92.06 94 ILE A C 1
ATOM 720 O O . ILE A 1 94 ? 4.678 1.020 -5.137 1.00 92.06 94 ILE A O 1
ATOM 724 N N . ILE A 1 95 ? 5.516 -1.025 -4.715 1.00 92.75 95 ILE A N 1
ATOM 725 C CA . ILE A 1 95 ? 5.376 -1.533 -6.087 1.00 92.75 95 ILE A CA 1
ATOM 726 C C . ILE A 1 95 ? 4.203 -2.515 -6.199 1.00 92.75 95 ILE A C 1
ATOM 728 O O . ILE A 1 95 ? 4.329 -3.677 -5.785 1.00 92.75 95 ILE A O 1
ATOM 732 N N . PRO A 1 96 ? 3.069 -2.088 -6.790 1.00 94.19 96 PRO A N 1
ATOM 733 C CA . PRO A 1 96 ? 1.978 -2.975 -7.176 1.00 94.19 96 PRO A CA 1
ATOM 734 C C . PRO A 1 96 ? 2.390 -4.012 -8.222 1.00 94.19 96 PRO A C 1
ATOM 736 O O . PRO A 1 96 ? 3.370 -3.848 -8.946 1.00 94.19 96 PRO A O 1
ATOM 739 N N . VAL A 1 97 ? 1.588 -5.068 -8.359 1.00 93.12 97 VAL A N 1
ATOM 740 C CA . VAL A 1 97 ? 1.886 -6.183 -9.276 1.00 93.12 97 VAL A CA 1
ATOM 741 C C . VAL A 1 97 ? 1.915 -5.759 -10.753 1.00 93.12 97 VAL A C 1
ATOM 743 O O . VAL A 1 97 ? 2.579 -6.396 -11.565 1.00 93.12 97 VAL A O 1
ATOM 746 N N . ASP A 1 98 ? 1.209 -4.678 -11.107 1.00 92.44 98 ASP A N 1
ATOM 747 C CA . ASP A 1 98 ? 1.111 -4.131 -12.465 1.00 92.44 98 ASP A CA 1
ATOM 748 C C . ASP A 1 98 ? 2.094 -2.977 -12.747 1.00 92.44 98 ASP A C 1
ATOM 750 O O . ASP A 1 98 ? 2.008 -2.343 -13.801 1.00 92.44 98 ASP A O 1
ATOM 754 N N . ALA A 1 99 ? 3.038 -2.710 -11.838 1.00 91.50 99 ALA A N 1
ATOM 755 C CA . ALA A 1 99 ? 4.083 -1.703 -12.004 1.00 91.50 99 ALA A CA 1
ATOM 756 C C . ALA A 1 99 ? 5.363 -2.283 -12.632 1.00 91.50 99 ALA A C 1
ATOM 758 O O . ALA A 1 99 ? 5.741 -3.430 -12.393 1.00 91.50 99 ALA A O 1
ATOM 759 N N . ARG A 1 100 ? 6.073 -1.480 -13.435 1.00 89.19 100 ARG A N 1
ATOM 760 C CA . ARG A 1 100 ? 7.316 -1.895 -14.117 1.00 89.19 100 ARG A CA 1
ATOM 761 C C . ARG A 1 100 ? 8.539 -1.210 -13.526 1.00 89.19 100 ARG A C 1
ATOM 763 O O . ARG A 1 100 ? 8.537 -0.003 -13.346 1.00 89.19 100 ARG A O 1
ATOM 770 N N . LYS A 1 101 ? 9.613 -1.955 -13.299 1.00 85.75 101 LYS A N 1
ATOM 771 C CA . LYS A 1 101 ? 10.844 -1.450 -12.678 1.00 85.75 101 LYS A CA 1
ATOM 772 C C . LYS A 1 101 ? 11.579 -0.391 -13.494 1.00 85.75 101 LYS A C 1
ATOM 774 O O . LYS A 1 101 ? 12.281 0.433 -12.923 1.00 85.75 101 LYS A O 1
ATOM 779 N N . VAL A 1 102 ? 11.502 -0.443 -14.823 1.00 85.06 102 VAL A N 1
ATOM 780 C CA . VAL A 1 102 ? 12.349 0.389 -15.690 1.00 85.06 102 VAL A CA 1
ATOM 781 C C . VAL A 1 102 ? 11.528 1.462 -16.384 1.00 85.06 102 VAL A C 1
ATOM 783 O O . VAL A 1 102 ? 10.546 1.168 -17.073 1.00 85.06 102 VAL A O 1
ATOM 786 N N . TYR A 1 103 ? 11.987 2.705 -16.251 1.00 86.31 103 TYR A N 1
ATOM 787 C CA . TYR A 1 103 ? 11.458 3.834 -16.999 1.00 86.31 103 TYR A CA 1
ATOM 788 C C . TYR A 1 103 ? 11.704 3.662 -18.499 1.00 86.31 103 TYR A C 1
ATOM 790 O O . TYR A 1 103 ? 12.821 3.399 -18.955 1.00 86.31 103 TYR A O 1
ATOM 798 N N . LYS A 1 104 ? 10.655 3.859 -19.295 1.00 85.44 104 LYS A N 1
ATOM 799 C CA . LYS A 1 104 ? 10.755 3.952 -20.749 1.00 85.44 104 LYS A CA 1
ATOM 800 C C . LYS A 1 104 ? 9.732 4.953 -21.262 1.00 85.44 104 LYS A C 1
ATOM 802 O O . LYS A 1 104 ? 8.540 4.649 -21.310 1.00 85.44 104 LYS A O 1
ATOM 807 N N . LYS A 1 105 ? 10.214 6.120 -21.694 1.00 86.50 105 LYS A N 1
ATOM 808 C CA . LYS A 1 105 ? 9.388 7.189 -22.269 1.00 86.50 105 LYS A CA 1
ATOM 809 C C . LYS A 1 105 ? 8.433 6.653 -23.341 1.00 86.50 105 LYS A C 1
ATOM 811 O O . LYS A 1 105 ? 8.855 5.905 -24.226 1.00 86.50 105 LYS A O 1
ATOM 816 N N . GLY A 1 106 ? 7.155 7.017 -23.244 1.00 85.75 106 GLY A N 1
ATOM 817 C CA . GLY A 1 106 ? 6.094 6.566 -24.153 1.00 85.75 106 GLY A CA 1
ATOM 818 C C . GLY A 1 106 ? 5.689 5.091 -24.021 1.00 85.75 106 GLY A C 1
ATOM 819 O O . GLY A 1 106 ? 4.856 4.627 -24.793 1.00 85.75 106 GLY A O 1
ATOM 820 N N . VAL A 1 107 ? 6.257 4.340 -23.069 1.00 86.69 107 VAL A N 1
ATOM 821 C CA . VAL A 1 107 ? 5.903 2.933 -22.804 1.00 86.69 107 VAL A CA 1
ATOM 822 C C . VAL A 1 107 ? 5.489 2.730 -21.351 1.00 86.69 107 VAL A C 1
ATOM 824 O O . VAL A 1 107 ? 4.447 2.137 -21.087 1.00 86.69 107 VAL A O 1
ATOM 827 N N . TYR A 1 108 ? 6.308 3.182 -20.404 1.00 87.81 108 TYR A N 1
ATOM 828 C CA . TYR A 1 108 ? 6.006 3.138 -18.981 1.00 87.81 108 TYR A CA 1
ATOM 829 C C . TYR A 1 108 ? 6.782 4.221 -18.234 1.00 87.81 108 TYR A C 1
ATOM 831 O O . TYR A 1 108 ? 8.012 4.221 -18.213 1.00 87.81 108 TYR A O 1
ATOM 839 N N . GLU A 1 109 ? 6.039 5.127 -17.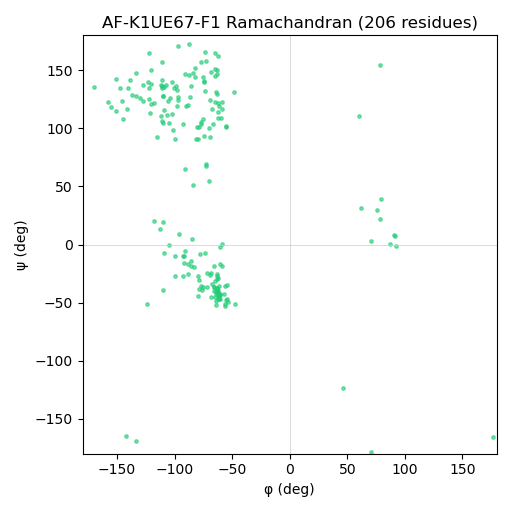608 1.00 88.88 109 GLU A N 1
ATOM 840 C CA . GLU A 1 109 ? 6.573 6.333 -16.967 1.00 88.88 109 GLU A CA 1
ATOM 841 C C . GLU A 1 109 ? 6.305 6.364 -15.455 1.00 88.88 109 GLU A C 1
ATOM 843 O O . GLU A 1 109 ? 6.323 7.425 -14.855 1.00 88.88 109 GLU A O 1
ATOM 848 N N . GLY A 1 110 ? 6.037 5.210 -14.833 1.00 88.94 110 GLY A N 1
ATOM 849 C CA . GLY A 1 110 ? 5.929 5.111 -13.370 1.00 88.94 110 GLY A CA 1
ATOM 850 C C . GLY A 1 110 ? 4.520 5.292 -12.806 1.00 88.94 110 GLY A C 1
ATOM 851 O O . GLY A 1 110 ? 4.321 5.095 -11.623 1.00 88.94 110 GLY A O 1
ATOM 852 N N . HIS A 1 111 ? 3.505 5.554 -13.634 1.00 90.69 111 HIS A N 1
ATOM 853 C CA . HIS A 1 111 ? 2.117 5.824 -13.205 1.00 90.69 111 HIS A CA 1
ATOM 854 C C . HIS A 1 111 ? 1.393 4.701 -12.420 1.00 90.69 111 HIS A C 1
ATOM 856 O O . HIS A 1 111 ? 0.213 4.847 -12.099 1.00 90.69 111 HIS A O 1
ATOM 862 N N . LYS A 1 112 ? 2.027 3.541 -12.202 1.00 93.38 112 LYS A N 1
ATOM 863 C CA . LYS A 1 112 ? 1.505 2.455 -11.352 1.00 93.38 112 LYS A CA 1
ATOM 864 C C . LYS A 1 112 ? 2.283 2.299 -10.051 1.00 93.38 112 LYS A C 1
ATOM 866 O O . LYS A 1 112 ? 1.864 1.505 -9.215 1.00 93.38 112 LYS A O 1
ATOM 871 N N . HIS A 1 113 ? 3.390 3.010 -9.884 1.00 92.38 113 HIS A N 1
ATOM 872 C CA . HIS A 1 113 ? 4.062 3.152 -8.601 1.00 92.38 113 HIS A CA 1
ATOM 873 C C . HIS A 1 113 ? 3.124 3.904 -7.661 1.00 92.38 113 HIS A C 1
ATOM 875 O O . HIS A 1 113 ? 2.352 4.744 -8.113 1.00 92.38 113 HIS A O 1
ATOM 881 N N . ILE A 1 114 ? 3.147 3.558 -6.377 1.00 93.12 114 ILE A N 1
ATOM 882 C CA . ILE A 1 114 ? 2.446 4.331 -5.350 1.00 93.12 114 ILE A CA 1
ATOM 883 C C . ILE A 1 114 ? 3.540 4.979 -4.524 1.00 93.12 114 ILE A C 1
ATOM 885 O O . ILE A 1 114 ? 4.227 4.273 -3.778 1.00 93.12 114 ILE A O 1
ATOM 889 N N . LEU A 1 115 ? 3.708 6.284 -4.707 1.00 89.25 115 LEU A N 1
ATOM 890 C CA . LEU A 1 115 ? 4.676 7.065 -3.953 1.00 89.25 115 LEU A CA 1
ATOM 891 C C . LEU A 1 115 ? 4.181 7.251 -2.516 1.00 89.25 115 LEU A C 1
ATOM 893 O O . LEU A 1 115 ? 2.984 7.153 -2.212 1.00 89.25 115 LEU A O 1
ATOM 897 N N . ASP A 1 116 ? 5.103 7.522 -1.613 1.00 82.88 116 ASP A N 1
ATOM 898 C CA . ASP A 1 116 ? 4.798 8.014 -0.276 1.00 82.88 116 ASP A CA 1
ATOM 899 C C . ASP A 1 116 ? 3.926 9.278 -0.315 1.00 82.88 116 ASP A C 1
ATOM 901 O O . ASP A 1 116 ? 2.988 9.390 0.479 1.00 82.88 116 ASP A O 1
ATOM 905 N N . ASP A 1 117 ? 4.127 10.137 -1.310 1.00 83.19 117 ASP A N 1
ATOM 906 C CA . ASP A 1 117 ? 3.301 11.306 -1.614 1.00 83.19 117 ASP A CA 1
ATOM 907 C C . ASP A 1 117 ? 1.851 10.968 -2.006 1.00 83.19 117 ASP A C 1
ATOM 909 O O . ASP A 1 117 ? 0.914 11.707 -1.680 1.00 83.19 117 ASP A O 1
ATOM 913 N N . ASP A 1 118 ? 1.613 9.803 -2.615 1.00 88.62 118 ASP A N 1
ATOM 914 C CA . ASP A 1 118 ? 0.260 9.286 -2.851 1.00 88.62 118 ASP A CA 1
ATOM 915 C C . ASP A 1 118 ? -0.346 8.698 -1.565 1.00 88.62 118 ASP A C 1
ATOM 917 O O . ASP A 1 118 ? -1.555 8.800 -1.299 1.00 88.62 118 ASP A O 1
ATOM 921 N N . LEU A 1 119 ? 0.489 8.060 -0.740 1.00 88.75 119 LEU A N 1
ATOM 922 C CA . LEU A 1 119 ? 0.071 7.341 0.460 1.00 88.75 119 LEU A CA 1
ATOM 923 C C . LEU A 1 119 ? -0.201 8.282 1.644 1.00 88.75 119 LEU A C 1
ATOM 925 O O . LEU A 1 119 ? -1.170 8.078 2.388 1.00 88.75 119 LEU A O 1
ATOM 929 N N . ALA A 1 120 ? 0.594 9.335 1.824 1.00 87.75 120 ALA A N 1
ATOM 930 C CA . ALA A 1 120 ? 0.514 10.254 2.956 1.00 87.75 120 ALA A CA 1
ATOM 931 C C . ALA A 1 120 ? -0.850 10.972 3.059 1.00 87.75 120 ALA A C 1
ATOM 933 O O . ALA A 1 120 ? -1.427 11.002 4.161 1.00 87.75 120 ALA A O 1
ATOM 934 N N . PRO A 1 121 ? -1.462 11.468 1.964 1.00 90.88 121 PRO A N 1
ATOM 935 C CA . PRO A 1 121 ? -2.822 12.001 1.989 1.00 90.88 121 PRO A CA 1
ATOM 936 C C . PRO A 1 121 ? -3.871 10.947 2.360 1.00 90.88 121 PRO A C 1
ATOM 938 O O . PRO A 1 121 ? -4.827 11.256 3.078 1.00 90.88 121 PRO A O 1
ATOM 941 N N . LEU A 1 122 ? -3.713 9.698 1.910 1.00 93.50 122 LEU A N 1
ATOM 942 C CA . LEU A 1 122 ? -4.644 8.608 2.222 1.00 93.50 122 LEU A CA 1
ATOM 943 C C . LEU A 1 122 ? -4.582 8.220 3.703 1.00 93.50 122 LEU A C 1
ATOM 945 O O . LEU A 1 122 ? -5.621 8.120 4.362 1.00 93.50 122 LEU A O 1
ATOM 949 N N . ILE A 1 123 ? -3.377 8.080 4.256 1.00 92.06 123 ILE A N 1
ATOM 950 C CA . ILE A 1 123 ? -3.184 7.833 5.689 1.00 92.06 123 ILE A CA 1
ATOM 951 C C . ILE A 1 123 ? -3.701 9.019 6.504 1.00 92.06 123 ILE A C 1
ATOM 953 O O . ILE A 1 123 ? -4.372 8.821 7.514 1.00 92.06 123 ILE A O 1
ATOM 957 N N . THR A 1 124 ? -3.484 10.256 6.056 1.00 92.06 124 THR A N 1
ATOM 958 C CA . THR A 1 124 ? -4.035 11.443 6.729 1.00 92.06 124 THR A CA 1
ATOM 959 C C . THR A 1 124 ? -5.562 11.413 6.757 1.00 92.06 124 THR A C 1
ATOM 961 O O . THR A 1 124 ? -6.145 11.567 7.830 1.00 92.06 124 THR A O 1
ATOM 964 N N . LYS A 1 125 ? -6.224 11.110 5.632 1.00 94.44 125 LYS A N 1
ATOM 965 C CA . LYS A 1 125 ? -7.689 10.941 5.575 1.00 94.44 125 LYS A CA 1
ATOM 966 C C . LYS A 1 125 ? -8.177 9.866 6.546 1.00 94.44 125 LYS A C 1
ATOM 968 O O . LYS A 1 125 ? -9.165 10.085 7.248 1.00 94.44 125 LYS A O 1
ATOM 973 N N . LEU A 1 126 ? -7.477 8.735 6.625 1.00 94.69 126 LEU A N 1
ATOM 974 C CA . LEU A 1 126 ? -7.786 7.661 7.569 1.00 94.69 126 LEU A CA 1
ATOM 975 C C . LEU A 1 126 ? -7.674 8.138 9.026 1.00 94.69 126 LEU A C 1
ATOM 977 O O . LEU A 1 126 ? -8.589 7.932 9.823 1.00 94.69 126 LEU A O 1
ATOM 981 N N . ARG A 1 127 ? -6.588 8.841 9.363 1.00 94.81 127 ARG A N 1
ATOM 982 C CA . ARG A 1 127 ? -6.353 9.389 10.706 1.00 94.81 127 ARG A CA 1
ATOM 983 C C . ARG A 1 127 ? -7.403 10.421 11.104 1.00 94.81 127 ARG A C 1
ATOM 985 O O . ARG A 1 127 ? -7.861 10.419 12.245 1.00 94.81 127 ARG A O 1
ATOM 992 N N . THR A 1 128 ? -7.806 11.293 10.182 1.00 94.56 128 THR A N 1
ATOM 993 C CA . THR A 1 128 ? -8.887 12.260 10.417 1.00 94.56 128 THR A CA 1
ATOM 994 C C . THR A 1 128 ? -10.230 11.550 10.602 1.00 94.56 128 THR A C 1
ATOM 996 O O . THR A 1 128 ? -11.009 11.921 11.479 1.00 94.56 128 THR A O 1
ATOM 999 N N . LYS A 1 129 ? -10.498 10.494 9.823 1.00 95.62 129 LYS A N 1
ATOM 1000 C CA . LYS A 1 129 ? -11.738 9.711 9.911 1.00 95.62 129 LYS A CA 1
ATOM 1001 C C . LYS A 1 129 ? -11.909 9.039 11.276 1.00 95.62 129 LYS A C 1
ATOM 1003 O O . LYS A 1 129 ? -12.996 9.120 11.851 1.00 95.62 129 LYS A O 1
ATOM 1008 N N . ILE A 1 130 ? -10.859 8.395 11.790 1.00 96.56 130 ILE A N 1
ATOM 1009 C CA . ILE A 1 130 ? -10.917 7.679 13.076 1.00 96.56 130 ILE A CA 1
ATOM 1010 C C . ILE A 1 130 ? -10.717 8.611 14.281 1.00 96.56 130 ILE A C 1
ATOM 1012 O O . ILE A 1 130 ? -11.144 8.298 15.393 1.00 96.56 130 ILE A O 1
ATOM 1016 N N . GLY A 1 131 ? -10.139 9.793 14.069 1.00 94.94 131 GLY A N 1
ATOM 1017 C CA . GLY A 1 131 ? -10.016 10.836 15.083 1.00 94.94 131 GLY A CA 1
ATOM 1018 C C . GLY A 1 131 ? -9.019 10.512 16.206 1.00 94.94 131 GLY A C 1
ATOM 1019 O O . GLY A 1 131 ? -8.404 9.448 16.220 1.00 94.94 131 GLY A O 1
ATOM 1020 N N . PRO A 1 132 ? -8.865 11.404 17.198 1.00 94.50 132 PRO A N 1
ATOM 1021 C CA . PRO A 1 132 ? -7.760 11.368 18.166 1.00 94.50 132 PRO A CA 1
ATOM 1022 C C . PRO A 1 132 ? -7.756 10.151 19.100 1.00 94.50 132 PRO A C 1
ATOM 1024 O O . PRO A 1 132 ? -6.732 9.848 19.699 1.00 94.50 132 PRO A O 1
ATOM 1027 N N . LYS A 1 133 ? -8.891 9.452 19.237 1.00 94.44 133 LYS A N 1
ATOM 1028 C CA . LYS A 1 133 ? -8.992 8.221 20.038 1.00 94.44 133 LYS A CA 1
ATOM 1029 C C . LYS A 1 133 ? -8.600 6.959 19.263 1.00 94.44 133 LYS A C 1
ATOM 1031 O O . LYS A 1 133 ? -8.457 5.913 19.881 1.00 94.44 133 LYS A O 1
ATOM 1036 N N . GLY A 1 134 ? -8.496 7.043 17.937 1.00 95.88 134 GLY A N 1
ATOM 1037 C CA . GLY A 1 134 ? -8.089 5.923 17.096 1.00 95.88 134 GLY A CA 1
ATOM 1038 C C . GLY A 1 134 ? -6.574 5.834 16.938 1.00 95.88 134 GLY A C 1
ATOM 1039 O O . GLY A 1 134 ? -5.823 6.739 17.324 1.00 95.88 134 GLY A O 1
ATOM 1040 N N . VAL A 1 135 ? -6.126 4.745 16.318 1.00 95.81 135 VAL A N 1
ATOM 1041 C CA . VAL A 1 135 ? -4.709 4.500 16.019 1.00 95.81 135 VAL A CA 1
ATOM 1042 C C . VAL A 1 135 ? -4.583 3.857 14.644 1.00 95.81 135 VAL A C 1
ATOM 1044 O O . VAL A 1 135 ? -5.314 2.921 14.330 1.00 95.81 135 VAL A O 1
ATOM 1047 N N . VAL A 1 136 ? -3.640 4.336 13.832 1.00 95.81 136 VAL A N 1
ATOM 1048 C CA . VAL A 1 136 ? -3.233 3.678 12.585 1.00 95.81 136 VAL A CA 1
ATOM 1049 C C . VAL A 1 136 ? -1.873 3.015 12.792 1.00 95.81 136 VAL A C 1
ATOM 1051 O O . VAL A 1 136 ? -0.906 3.682 13.143 1.00 95.81 136 VAL A O 1
ATOM 1054 N N . TYR A 1 137 ? -1.784 1.715 12.544 1.00 94.88 137 TYR A N 1
ATOM 1055 C CA . TYR A 1 137 ? -0.525 0.988 12.420 1.00 94.88 137 TYR A CA 1
ATOM 1056 C C . TYR A 1 137 ? -0.261 0.756 10.936 1.00 94.88 137 TYR A C 1
ATOM 1058 O O . TYR A 1 137 ? -1.017 0.029 10.296 1.00 94.88 137 TYR A O 1
ATOM 1066 N N . ALA A 1 138 ? 0.769 1.393 10.390 1.00 92.06 138 ALA A N 1
ATOM 1067 C CA . ALA A 1 138 ? 1.198 1.225 9.010 1.00 92.06 138 ALA A CA 1
ATOM 1068 C C . ALA A 1 138 ? 2.498 0.417 8.991 1.00 92.06 138 ALA A C 1
ATOM 1070 O O . ALA A 1 138 ? 3.527 0.875 9.472 1.00 92.06 138 ALA A O 1
ATOM 1071 N N . VAL A 1 139 ? 2.434 -0.807 8.476 1.00 91.62 139 VAL A N 1
ATOM 1072 C CA . VAL A 1 139 ? 3.577 -1.709 8.335 1.00 91.62 139 VAL A CA 1
ATOM 1073 C C . VAL A 1 139 ? 3.917 -1.816 6.857 1.00 91.62 139 VAL A C 1
ATOM 1075 O O . VAL A 1 139 ? 3.104 -2.294 6.065 1.00 91.62 139 VAL A O 1
ATOM 1078 N N . LEU A 1 140 ? 5.101 -1.345 6.494 1.00 89.44 140 LEU A N 1
ATOM 1079 C CA . LEU A 1 140 ? 5.630 -1.335 5.140 1.00 89.44 140 LEU A CA 1
ATOM 1080 C C . LEU A 1 140 ? 6.856 -2.252 5.101 1.00 89.44 140 LEU A C 1
ATOM 1082 O O . LEU A 1 140 ? 7.978 -1.851 5.404 1.00 89.44 140 LEU A O 1
ATOM 1086 N N . ASP A 1 141 ? 6.623 -3.513 4.749 1.00 87.38 141 ASP A N 1
ATOM 1087 C CA . ASP A 1 141 ? 7.667 -4.510 4.505 1.00 87.38 141 ASP A CA 1
ATOM 1088 C C . ASP A 1 141 ? 8.067 -4.504 3.021 1.00 87.38 141 ASP A C 1
ATOM 1090 O O . ASP A 1 141 ? 7.803 -5.431 2.245 1.00 87.38 141 ASP A O 1
ATOM 1094 N N . ALA A 1 142 ? 8.637 -3.372 2.621 1.00 81.00 142 ALA A N 1
ATOM 1095 C CA . ALA A 1 142 ? 9.217 -3.139 1.311 1.00 81.00 142 ALA A CA 1
ATOM 1096 C C . ALA A 1 142 ? 10.636 -2.612 1.513 1.00 81.00 142 ALA A C 1
ATOM 1098 O O . ALA A 1 142 ? 10.864 -1.786 2.398 1.00 81.00 142 ALA A O 1
ATOM 1099 N N . CYS A 1 143 ? 11.588 -3.110 0.723 1.00 73.12 143 CYS A N 1
ATOM 1100 C CA . CYS A 1 143 ? 12.940 -2.571 0.752 1.00 73.12 143 CYS A CA 1
ATOM 1101 C C . CYS A 1 143 ? 13.150 -1.593 -0.386 1.00 73.12 143 CYS A C 1
ATOM 1103 O O . CYS A 1 143 ? 12.775 -1.848 -1.527 1.00 73.12 143 CYS A O 1
ATOM 1105 N N . HIS A 1 144 ? 13.788 -0.487 -0.049 1.00 62.94 144 HIS A N 1
ATOM 1106 C CA . HIS A 1 144 ? 14.295 0.493 -0.990 1.00 62.94 144 HIS A CA 1
ATOM 1107 C C . HIS A 1 144 ? 15.784 0.212 -1.219 1.00 62.94 144 HIS A C 1
ATOM 1109 O O . HIS A 1 144 ? 16.344 -0.689 -0.589 1.00 62.94 144 HIS A O 1
ATOM 1115 N N . ALA A 1 145 ? 16.409 0.871 -2.192 1.00 46.22 145 ALA A N 1
ATOM 1116 C CA . ALA A 1 145 ? 17.800 0.617 -2.559 1.00 46.22 145 ALA A CA 1
ATOM 1117 C C . ALA A 1 145 ? 18.735 0.753 -1.338 1.00 46.22 145 ALA A C 1
ATOM 1119 O O . ALA A 1 145 ? 19.105 1.849 -0.934 1.00 46.22 145 ALA A O 1
ATOM 1120 N N . GLY A 1 146 ? 19.131 -0.371 -0.750 1.00 41.75 146 GLY A N 1
ATOM 1121 C CA . GLY A 1 146 ? 20.036 -0.427 0.388 1.00 41.75 146 GLY A CA 1
ATOM 1122 C C . GLY A 1 146 ? 20.457 -1.868 0.639 1.00 41.75 146 GLY A C 1
ATOM 1123 O O . GLY A 1 146 ? 19.631 -2.781 0.580 1.00 41.75 146 GLY A O 1
ATOM 1124 N N . THR A 1 147 ? 21.747 -2.075 0.875 1.00 39.91 147 THR A N 1
ATOM 1125 C CA . THR A 1 147 ? 22.302 -3.350 1.327 1.00 39.91 147 THR A CA 1
ATOM 1126 C C . THR A 1 147 ? 21.797 -3.616 2.744 1.00 39.91 147 THR A C 1
ATOM 1128 O O . THR A 1 147 ? 22.035 -2.845 3.670 1.00 39.91 147 THR A O 1
ATOM 1131 N N . ALA A 1 148 ? 21.026 -4.692 2.910 1.00 37.78 148 ALA A N 1
ATOM 1132 C CA . ALA A 1 148 ? 20.516 -5.125 4.212 1.00 37.78 148 ALA A CA 1
ATOM 1133 C C . ALA A 1 148 ? 21.589 -5.850 5.052 1.00 37.78 148 ALA A C 1
ATOM 1135 O O . ALA A 1 148 ? 21.364 -6.156 6.226 1.00 37.78 148 ALA A O 1
ATOM 1136 N N . SER A 1 149 ? 22.754 -6.139 4.471 1.00 39.56 149 SER A N 1
ATOM 1137 C CA . SER A 1 149 ? 23.854 -6.826 5.130 1.00 39.56 149 SER A CA 1
ATOM 1138 C C . SER A 1 149 ? 24.631 -5.873 6.038 1.00 39.56 149 SER A C 1
ATOM 1140 O O . SER A 1 149 ? 25.526 -5.142 5.631 1.00 39.56 149 SER A O 1
ATOM 1142 N N . LYS A 1 150 ? 24.350 -5.957 7.343 1.00 40.97 150 LYS A N 1
ATOM 1143 C CA . LYS A 1 150 ? 25.387 -5.763 8.368 1.00 40.97 150 LYS A CA 1
ATOM 1144 C C . LYS A 1 150 ? 26.302 -6.990 8.359 1.00 40.97 150 LYS A C 1
ATOM 1146 O O . LYS A 1 150 ? 26.252 -7.811 9.272 1.00 40.97 150 LYS A O 1
ATOM 1151 N N . GLY A 1 151 ? 27.080 -7.143 7.296 1.00 38.12 151 GLY A N 1
ATOM 1152 C CA . GLY A 1 151 ? 28.118 -8.154 7.151 1.00 38.12 151 GLY A CA 1
ATOM 1153 C C . GLY A 1 151 ? 29.378 -7.447 6.690 1.00 38.12 151 GLY A C 1
ATOM 1154 O O . GLY A 1 151 ? 29.329 -6.675 5.743 1.00 38.12 151 GLY A O 1
ATOM 1155 N N . LEU A 1 152 ? 30.475 -7.637 7.415 1.00 38.25 152 LEU A N 1
ATOM 1156 C CA . LEU A 1 152 ? 31.797 -7.158 7.027 1.00 38.25 152 LEU A CA 1
ATOM 1157 C C . LEU A 1 152 ? 32.308 -8.013 5.867 1.00 38.25 152 LEU A C 1
ATOM 1159 O O . LEU A 1 152 ? 33.235 -8.774 6.076 1.00 38.25 152 LEU A O 1
ATOM 1163 N N . ASP A 1 153 ? 31.684 -7.924 4.701 1.00 39.75 153 ASP A N 1
ATOM 1164 C CA . ASP A 1 153 ? 32.210 -8.435 3.441 1.00 39.75 153 ASP A CA 1
ATOM 1165 C C . ASP A 1 153 ? 31.631 -7.529 2.345 1.00 39.75 153 ASP A C 1
ATOM 1167 O O . ASP A 1 153 ? 30.414 -7.421 2.189 1.00 39.75 153 ASP A O 1
ATOM 1171 N N . ASP A 1 154 ? 32.511 -6.795 1.662 1.00 42.56 154 ASP A N 1
ATOM 1172 C CA . ASP A 1 154 ? 32.205 -5.851 0.580 1.00 42.56 154 ASP A CA 1
ATOM 1173 C C . ASP A 1 154 ? 31.746 -6.589 -0.698 1.00 42.56 154 ASP A C 1
ATOM 1175 O O . ASP A 1 154 ? 32.312 -6.415 -1.778 1.00 42.56 154 ASP A O 1
ATOM 1179 N N . ASP A 1 155 ? 30.723 -7.435 -0.594 1.00 42.12 155 ASP A N 1
ATOM 1180 C CA . ASP A 1 155 ? 30.082 -8.038 -1.757 1.00 42.12 155 ASP A CA 1
ATOM 1181 C C . ASP A 1 155 ? 29.079 -7.025 -2.335 1.00 42.12 155 ASP A C 1
ATOM 1183 O O . ASP A 1 155 ? 27.900 -6.984 -1.976 1.00 42.12 155 ASP A O 1
ATOM 1187 N N . GLU A 1 156 ? 29.550 -6.193 -3.271 1.00 46.97 156 GLU A N 1
ATOM 1188 C CA . GLU A 1 156 ? 28.747 -5.22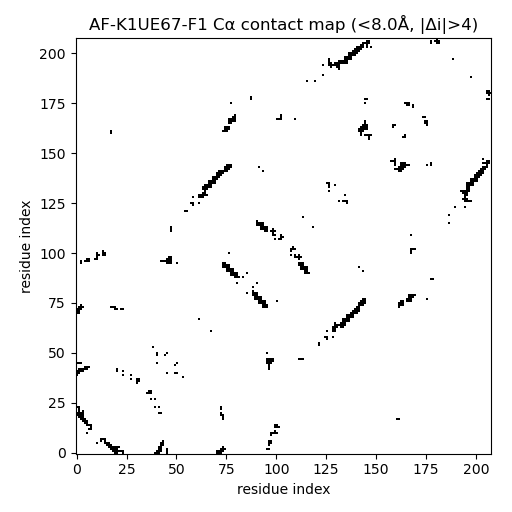4 -4.044 1.00 46.97 156 GLU A CA 1
ATOM 1189 C C . GLU A 1 156 ? 27.603 -5.867 -4.878 1.00 46.97 156 GLU A C 1
ATOM 1191 O O . GLU A 1 156 ? 26.847 -5.157 -5.546 1.00 46.97 156 GLU A O 1
ATOM 1196 N N . ASP A 1 157 ? 27.434 -7.192 -4.816 1.00 43.28 157 ASP A N 1
ATOM 1197 C CA . ASP A 1 157 ? 26.508 -7.989 -5.628 1.00 43.28 157 ASP A CA 1
ATOM 1198 C C . ASP A 1 157 ? 25.237 -8.470 -4.888 1.00 43.28 157 ASP A C 1
ATOM 1200 O O . ASP A 1 157 ? 24.374 -9.122 -5.493 1.00 43.28 157 ASP A O 1
ATOM 1204 N N . GLU A 1 158 ? 25.049 -8.153 -3.600 1.00 46.31 158 GLU A N 1
ATOM 1205 C CA . GLU A 1 158 ? 23.842 -8.565 -2.865 1.00 46.31 158 GLU A CA 1
ATOM 1206 C C . GLU A 1 158 ? 22.606 -7.736 -3.273 1.00 46.31 158 GLU A C 1
ATOM 1208 O O . GLU A 1 158 ? 22.301 -6.666 -2.740 1.00 46.31 158 GLU A O 1
ATOM 1213 N N . CYS A 1 159 ? 21.847 -8.247 -4.247 1.00 50.53 159 CYS A N 1
ATOM 1214 C CA . CYS A 1 159 ? 20.591 -7.631 -4.662 1.00 50.53 159 CYS A CA 1
ATOM 1215 C C . CYS A 1 159 ? 19.563 -7.691 -3.511 1.00 50.53 159 CYS A C 1
ATOM 1217 O O . CYS A 1 159 ? 19.223 -8.792 -3.061 1.00 50.53 159 CYS A O 1
ATOM 1219 N N . PRO A 1 160 ? 19.007 -6.553 -3.049 1.00 56.81 160 PRO A N 1
ATOM 1220 C CA . PRO A 1 160 ? 18.042 -6.555 -1.958 1.00 56.81 160 PRO A CA 1
ATOM 1221 C C . PRO A 1 160 ? 16.822 -7.404 -2.322 1.00 56.81 160 PRO A C 1
ATOM 1223 O O . PRO A 1 160 ? 16.136 -7.147 -3.310 1.00 56.81 160 PRO A O 1
ATOM 1226 N N . SER A 1 161 ? 16.525 -8.407 -1.494 1.00 64.00 161 SER A N 1
ATOM 1227 C CA . SER A 1 161 ? 15.475 -9.401 -1.761 1.00 64.00 161 SER A CA 1
ATOM 1228 C C . SER A 1 161 ? 14.097 -8.780 -2.013 1.00 64.00 161 SER A C 1
ATOM 1230 O O . SER A 1 161 ? 13.352 -9.269 -2.855 1.00 64.00 161 SER A O 1
ATOM 1232 N N . ARG A 1 162 ? 13.769 -7.679 -1.325 1.00 69.38 162 ARG A N 1
ATOM 1233 C CA . ARG A 1 162 ? 12.493 -6.947 -1.423 1.00 69.38 162 ARG A CA 1
ATOM 1234 C C . ARG A 1 162 ? 12.640 -5.552 -2.036 1.00 69.38 162 ARG A C 1
ATOM 1236 O O . ARG A 1 162 ? 11.707 -4.763 -1.968 1.00 69.38 162 ARG A O 1
ATOM 1243 N N . GLY A 1 163 ? 13.777 -5.231 -2.647 1.00 66.88 163 GLY A N 1
ATOM 1244 C CA . GLY A 1 163 ? 14.042 -3.901 -3.196 1.00 66.88 163 GLY A CA 1
ATOM 1245 C C . GLY A 1 163 ? 14.809 -3.942 -4.501 1.00 66.88 163 GLY A C 1
ATOM 1246 O O . GLY A 1 163 ? 14.926 -4.979 -5.152 1.00 66.88 163 GLY A O 1
ATOM 1247 N N . THR A 1 164 ? 15.353 -2.803 -4.907 1.00 67.69 164 THR A N 1
ATOM 1248 C CA . THR A 1 164 ? 16.297 -2.762 -6.020 1.00 67.69 164 THR A CA 1
ATOM 1249 C C . THR A 1 164 ? 17.276 -1.615 -5.865 1.00 67.69 164 THR A C 1
ATOM 1251 O O . THR A 1 164 ? 16.875 -0.533 -5.476 1.00 67.69 164 THR A O 1
ATOM 1254 N N . MET A 1 165 ? 18.541 -1.834 -6.235 1.00 65.88 165 MET A N 1
ATOM 1255 C CA . MET A 1 165 ? 19.545 -0.767 -6.353 1.00 65.88 165 MET A CA 1
ATOM 1256 C C . MET A 1 165 ? 19.337 0.124 -7.592 1.00 65.88 165 MET A C 1
ATOM 1258 O O . MET A 1 165 ? 20.015 1.134 -7.763 1.00 65.88 165 MET A O 1
ATOM 1262 N N . GLN A 1 166 ? 18.406 -0.242 -8.479 1.00 72.81 166 GLN A N 1
ATOM 1263 C CA . GLN A 1 166 ? 18.076 0.526 -9.672 1.00 72.81 166 GLN A CA 1
ATOM 1264 C C . GLN A 1 166 ? 16.925 1.490 -9.379 1.00 72.81 166 GLN A C 1
ATOM 1266 O O . GLN A 1 166 ? 15.757 1.092 -9.355 1.00 72.81 166 GLN A O 1
ATOM 1271 N N . GLY A 1 167 ? 17.253 2.769 -9.222 1.00 77.00 167 GLY A N 1
ATOM 1272 C CA . GLY A 1 167 ? 16.243 3.818 -9.144 1.00 77.00 167 GLY A CA 1
ATOM 1273 C C . GLY A 1 167 ? 15.430 3.954 -10.434 1.00 77.00 167 GLY A C 1
ATOM 1274 O O . GLY A 1 167 ? 15.933 3.732 -11.542 1.00 77.00 167 GLY A O 1
ATOM 1275 N N . PHE A 1 168 ? 14.160 4.320 -10.291 1.00 83.94 168 PHE A N 1
ATOM 1276 C CA . PHE A 1 168 ? 13.285 4.679 -11.399 1.00 83.94 168 PHE A CA 1
ATOM 1277 C C . PHE A 1 168 ? 13.595 6.119 -11.825 1.00 83.94 168 PHE A C 1
ATOM 1279 O O . PHE A 1 168 ? 13.053 7.070 -11.274 1.00 83.94 168 PHE A O 1
ATOM 1286 N N . THR A 1 169 ? 14.518 6.283 -12.774 1.00 80.81 169 THR A N 1
ATOM 1287 C CA . THR A 1 169 ? 14.997 7.601 -13.219 1.00 80.81 169 THR A CA 1
ATOM 1288 C C . THR A 1 169 ? 14.490 7.976 -14.610 1.00 80.81 169 THR A C 1
ATOM 1290 O O . THR A 1 169 ? 14.498 7.169 -15.545 1.00 80.81 169 THR A O 1
ATOM 1293 N N . PHE A 1 170 ? 14.077 9.234 -14.742 1.00 76.69 170 PHE A N 1
ATOM 1294 C CA . PHE A 1 170 ? 13.685 9.887 -15.990 1.00 76.69 170 PHE A CA 1
ATOM 1295 C C . PHE A 1 170 ? 14.905 10.514 -16.688 1.00 76.69 170 PHE A C 1
ATOM 1297 O O . PHE A 1 170 ? 14.931 10.655 -17.916 1.00 76.69 170 PHE A O 1
ATOM 1304 N N . THR A 1 171 ? 15.939 10.852 -15.911 1.00 67.19 171 THR A N 1
ATOM 1305 C CA . THR A 1 171 ? 17.201 11.435 -16.371 1.00 67.19 171 THR A CA 1
ATOM 1306 C C . THR A 1 171 ? 18.203 10.350 -16.777 1.00 67.19 171 THR A C 1
ATOM 1308 O O . THR A 1 171 ? 18.548 9.453 -16.010 1.00 67.19 171 THR A O 1
ATOM 1311 N N . ARG A 1 172 ? 18.757 10.427 -17.997 1.00 58.75 172 ARG A N 1
ATOM 1312 C CA . ARG A 1 172 ? 19.815 9.489 -18.420 1.00 58.75 172 ARG A CA 1
ATOM 1313 C C . ARG A 1 172 ? 21.024 9.584 -17.479 1.00 58.75 172 ARG A C 1
ATOM 1315 O O . ARG A 1 172 ? 21.700 10.606 -17.454 1.00 58.75 172 ARG A O 1
ATOM 1322 N N . GLY A 1 173 ? 21.330 8.490 -16.779 1.00 53.12 173 GLY A N 1
ATOM 1323 C CA . GLY A 1 173 ? 22.563 8.333 -15.999 1.00 53.12 173 GLY A CA 1
ATOM 1324 C C . GLY A 1 173 ? 22.491 8.750 -14.526 1.00 53.12 173 GLY A C 1
ATOM 1325 O O . GLY A 1 173 ? 23.535 8.744 -13.871 1.00 53.12 173 GLY A O 1
ATOM 1326 N N . LYS A 1 174 ? 21.310 9.080 -13.975 1.00 59.62 174 LYS A N 1
ATOM 1327 C CA . LYS A 1 174 ? 21.154 9.262 -12.522 1.00 59.62 174 LYS A CA 1
ATOM 1328 C C . LYS A 1 174 ? 21.089 7.880 -11.864 1.00 59.62 174 LYS A C 1
ATOM 1330 O O . LYS A 1 174 ? 20.096 7.169 -11.960 1.00 59.62 174 LYS A O 1
ATOM 1335 N N . TYR A 1 175 ? 22.185 7.475 -11.234 1.00 58.72 175 TYR A N 1
ATOM 1336 C CA . TYR A 1 175 ? 22.213 6.276 -10.402 1.00 58.72 175 TYR A CA 1
ATOM 1337 C C . TYR A 1 175 ? 21.762 6.643 -8.993 1.00 58.72 175 TYR A C 1
ATOM 1339 O O . TYR A 1 175 ? 22.214 7.658 -8.453 1.00 58.72 175 TYR A O 1
ATOM 1347 N N . PHE A 1 176 ? 20.904 5.814 -8.396 1.00 59.50 176 PHE A N 1
ATOM 1348 C CA . PHE A 1 176 ? 20.647 5.910 -6.967 1.00 59.50 176 PHE A CA 1
ATOM 1349 C C . PHE A 1 176 ? 21.965 5.625 -6.244 1.00 59.50 176 PHE A C 1
ATOM 1351 O O . PHE A 1 176 ? 22.526 4.535 -6.347 1.00 59.50 176 PHE A O 1
ATOM 1358 N N . LYS A 1 177 ? 22.500 6.641 -5.571 1.00 58.53 177 LYS A N 1
ATOM 1359 C CA . LYS A 1 177 ? 23.618 6.500 -4.646 1.00 58.53 177 LYS A CA 1
ATOM 1360 C C . LYS A 1 177 ? 23.109 7.021 -3.312 1.00 58.53 177 LYS A C 1
ATOM 1362 O O . LYS A 1 177 ? 22.860 8.226 -3.254 1.00 58.53 177 LYS A O 1
ATOM 1367 N N . PRO A 1 178 ? 22.956 6.174 -2.281 1.00 55.66 178 PRO A N 1
ATOM 1368 C CA . PRO A 1 178 ? 22.539 6.643 -0.968 1.00 55.66 178 PRO A CA 1
ATOM 1369 C C . PRO A 1 178 ? 23.575 7.661 -0.482 1.00 55.66 178 PRO A C 1
ATOM 1371 O O . PRO A 1 178 ? 24.739 7.337 -0.232 1.00 55.66 178 PRO A O 1
ATOM 1374 N N . LYS A 1 179 ? 23.194 8.939 -0.456 1.00 48.38 179 LYS A N 1
ATOM 1375 C CA . LYS A 1 179 ? 24.077 10.039 -0.065 1.00 48.38 179 LYS A CA 1
ATOM 1376 C C . LYS A 1 179 ? 23.762 10.390 1.384 1.00 48.38 179 LYS A C 1
ATOM 1378 O O . LYS A 1 179 ? 22.963 11.276 1.636 1.00 48.38 179 LYS A O 1
ATOM 1383 N N . ARG A 1 180 ? 24.491 9.735 2.297 1.00 50.09 180 ARG A N 1
ATOM 1384 C CA . ARG A 1 180 ? 24.388 9.784 3.773 1.00 50.09 180 ARG A CA 1
ATOM 1385 C C . ARG A 1 180 ? 23.246 8.971 4.381 1.00 50.09 180 ARG A C 1
ATOM 1387 O O . ARG A 1 180 ? 22.214 8.752 3.772 1.00 50.09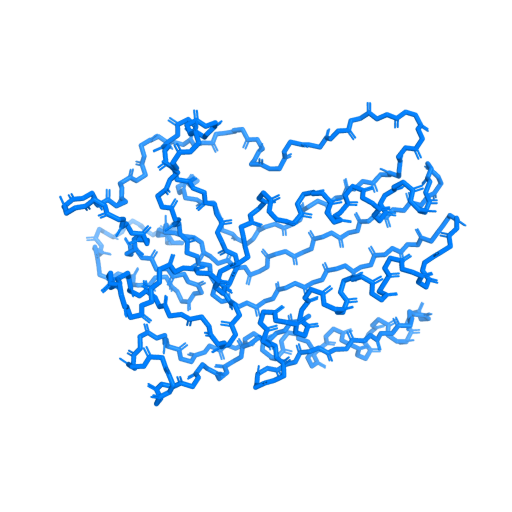 180 ARG A O 1
ATOM 1394 N N . LEU A 1 181 ? 23.492 8.592 5.637 1.00 49.56 181 LEU A N 1
ATOM 1395 C CA . LEU A 1 181 ? 22.497 8.140 6.602 1.00 49.56 181 LEU A CA 1
ATOM 1396 C C . LEU A 1 181 ? 21.406 9.215 6.748 1.00 49.56 181 LEU A C 1
ATOM 1398 O O . LEU A 1 181 ? 21.598 10.234 7.422 1.00 49.56 181 LEU A O 1
ATOM 1402 N N . GLU A 1 182 ? 20.270 8.984 6.104 1.00 49.88 182 GLU A N 1
ATOM 1403 C CA . GLU A 1 182 ? 19.022 9.715 6.314 1.00 49.88 182 GLU A CA 1
ATOM 1404 C C . GLU A 1 182 ? 18.486 9.323 7.706 1.00 49.88 182 GLU A C 1
ATOM 1406 O O . GLU A 1 182 ? 17.970 8.227 7.939 1.00 49.88 182 GLU A O 1
ATOM 1411 N N . THR A 1 183 ? 18.716 10.191 8.698 1.00 51.69 183 THR A N 1
ATOM 1412 C CA . THR A 1 183 ? 18.239 9.986 10.081 1.00 51.69 183 THR A CA 1
ATOM 1413 C C . THR A 1 183 ? 16.857 10.594 10.321 1.00 51.69 183 THR A C 1
ATOM 1415 O O . THR A 1 183 ? 16.285 10.408 11.401 1.00 51.69 183 THR A O 1
ATOM 1418 N N . ALA A 1 184 ? 16.312 11.308 9.331 1.00 52.59 184 ALA A N 1
ATOM 1419 C CA . ALA A 1 184 ? 14.978 11.872 9.398 1.00 52.59 184 ALA A CA 1
ATOM 1420 C C . ALA A 1 184 ? 13.908 10.776 9.241 1.00 52.59 184 ALA A C 1
ATOM 1422 O O . ALA A 1 184 ? 14.181 9.620 8.916 1.00 52.59 184 ALA A O 1
ATOM 1423 N N . ASN A 1 185 ? 12.667 11.126 9.575 1.00 55.03 185 ASN A N 1
ATOM 1424 C CA . ASN A 1 185 ? 11.529 10.268 9.269 1.00 55.03 185 ASN A CA 1
ATOM 1425 C C . ASN A 1 185 ? 11.041 10.637 7.868 1.00 55.03 185 ASN A C 1
ATOM 1427 O O . ASN A 1 185 ? 10.598 11.772 7.701 1.00 55.03 185 ASN A O 1
ATOM 1431 N N . TYR A 1 186 ? 11.060 9.679 6.940 1.00 58.03 186 TYR A N 1
ATOM 1432 C CA . TYR A 1 186 ? 10.524 9.832 5.581 1.00 58.03 186 TYR A CA 1
ATOM 1433 C C . TYR A 1 186 ? 9.068 10.318 5.609 1.00 58.03 186 TYR A C 1
ATOM 1435 O O . TYR A 1 186 ? 8.715 11.362 5.069 1.00 58.03 186 TYR A O 1
ATOM 1443 N N . TYR A 1 187 ? 8.215 9.662 6.400 1.00 63.75 187 TYR A N 1
ATOM 1444 C CA . TYR A 1 187 ? 6.829 10.104 6.540 1.00 63.75 187 TYR A CA 1
ATOM 1445 C C . TYR A 1 187 ? 6.697 11.320 7.466 1.00 63.75 187 TYR A C 1
ATOM 1447 O O . TYR A 1 187 ? 6.692 11.217 8.702 1.00 63.75 187 TYR A O 1
ATOM 1455 N N . LYS A 1 188 ? 6.470 12.495 6.867 1.00 66.62 188 LYS A N 1
ATOM 1456 C CA . LYS A 1 188 ? 6.102 13.731 7.576 1.00 66.62 188 LYS A CA 1
ATOM 1457 C C . LYS A 1 188 ? 4.683 13.615 8.149 1.00 66.62 188 LYS A C 1
ATOM 1459 O O . LYS A 1 188 ? 3.671 13.926 7.522 1.00 66.62 188 LYS A O 1
ATOM 1464 N N . VAL A 1 189 ? 4.584 13.175 9.402 1.00 70.94 189 VAL A N 1
ATOM 1465 C CA . VAL A 1 189 ? 3.292 13.006 10.082 1.00 70.94 189 VAL A CA 1
ATOM 1466 C C . VAL A 1 189 ? 2.712 14.356 10.505 1.00 70.94 189 VAL A C 1
ATOM 1468 O O . VAL A 1 189 ? 3.138 14.946 11.500 1.00 70.94 189 VAL A O 1
ATOM 1471 N N . GLN A 1 190 ? 1.651 14.808 9.830 1.00 73.69 190 GLN A N 1
ATOM 1472 C CA . GLN A 1 190 ? 0.906 15.992 10.268 1.00 73.69 190 GLN A CA 1
ATOM 1473 C C . GLN A 1 190 ? 0.287 15.770 11.657 1.00 73.69 190 GLN A C 1
ATOM 1475 O O . GLN A 1 190 ? -0.513 14.846 11.876 1.00 73.69 190 GLN A O 1
ATOM 1480 N N . LYS A 1 191 ? 0.650 16.632 12.611 1.00 68.56 191 LYS A N 1
ATOM 1481 C CA . LYS A 1 191 ? 0.152 16.604 13.991 1.00 68.56 191 LYS A CA 1
ATOM 1482 C C . LYS A 1 191 ? -0.930 17.667 14.166 1.00 68.56 191 LYS A C 1
ATOM 1484 O O . LYS A 1 191 ? -0.635 18.833 14.393 1.00 68.56 191 LYS A O 1
ATOM 1489 N N . THR A 1 192 ? -2.192 17.256 14.094 1.00 76.81 192 THR A N 1
ATOM 1490 C CA . THR A 1 192 ? -3.339 18.099 14.460 1.00 7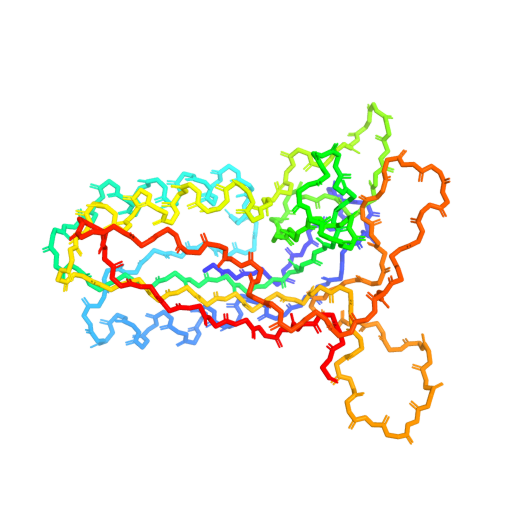6.81 192 THR A CA 1
ATOM 1491 C C . THR A 1 192 ? -4.120 17.421 15.582 1.00 76.81 192 THR A C 1
ATOM 1493 O O . THR A 1 192 ? -4.161 16.193 15.656 1.00 76.81 192 THR A O 1
ATOM 1496 N N . ARG A 1 193 ? -4.779 18.201 16.453 1.00 76.81 193 ARG A N 1
ATOM 1497 C CA . ARG A 1 193 ? -5.607 17.660 17.555 1.00 76.81 193 ARG A CA 1
ATOM 1498 C C . ARG A 1 193 ? -6.778 16.791 17.078 1.00 76.81 193 ARG A C 1
ATOM 1500 O O . ARG A 1 193 ? -7.371 16.076 17.879 1.00 76.81 193 ARG A O 1
ATOM 1507 N N . GLN A 1 194 ? -7.136 16.888 15.800 1.00 81.25 194 GLN A N 1
ATOM 1508 C CA . GLN A 1 194 ? -8.235 16.140 15.198 1.00 81.25 194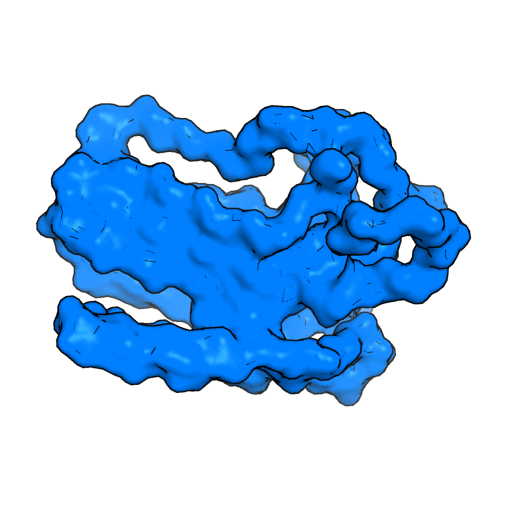 GLN A CA 1
ATOM 1509 C C . GLN A 1 194 ? -7.783 14.807 14.591 1.00 81.25 194 GLN A C 1
ATOM 1511 O O . GLN A 1 194 ? -8.624 13.946 14.344 1.00 81.25 194 GLN A O 1
ATOM 1516 N N . ASN A 1 195 ? -6.480 14.616 14.376 1.00 85.75 195 ASN A N 1
ATOM 1517 C CA . ASN A 1 195 ? -5.948 13.399 13.780 1.00 85.75 195 ASN A CA 1
ATOM 1518 C C . ASN A 1 195 ? -5.666 12.336 14.840 1.00 85.75 195 ASN A C 1
ATOM 1520 O O . ASN A 1 195 ? -5.229 12.632 15.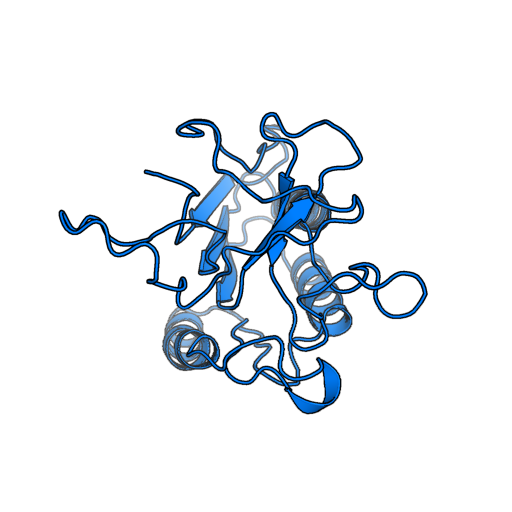951 1.00 85.75 195 ASN A O 1
ATOM 1524 N N . SER A 1 196 ? -5.866 11.080 14.457 1.00 91.56 196 SER A N 1
ATOM 1525 C CA . SER A 1 196 ? -5.463 9.923 15.247 1.00 91.56 196 SER A CA 1
ATOM 1526 C C . SER A 1 196 ? -3.946 9.811 15.404 1.00 91.56 196 SER A C 1
ATOM 1528 O O . SER A 1 196 ? -3.165 10.387 14.629 1.00 91.56 196 SER A O 1
ATOM 1530 N N . HIS A 1 197 ? -3.521 8.981 16.355 1.00 89.50 197 HIS A N 1
ATOM 1531 C CA . HIS A 1 197 ? -2.141 8.511 16.406 1.00 89.50 197 HIS A CA 1
ATOM 1532 C C . HIS A 1 197 ? -1.828 7.636 15.183 1.00 89.50 197 HIS A C 1
ATOM 1534 O O . HIS A 1 197 ? -2.721 6.996 14.617 1.00 89.50 197 HIS A O 1
ATOM 1540 N N . VAL A 1 198 ? -0.564 7.628 14.765 1.00 89.56 198 VAL A N 1
ATOM 1541 C CA . VAL A 1 198 ? -0.054 6.732 13.726 1.00 89.56 198 VAL A CA 1
ATOM 1542 C C . VAL A 1 198 ? 1.314 6.206 14.133 1.00 89.56 198 VAL A C 1
ATOM 1544 O O . VAL A 1 198 ? 2.104 6.943 14.726 1.00 89.56 198 VAL A O 1
ATOM 1547 N N . VAL A 1 199 ? 1.565 4.938 13.831 1.00 88.69 199 VAL A N 1
ATOM 1548 C CA . VAL A 1 199 ? 2.841 4.255 14.039 1.00 88.69 199 VAL A CA 1
ATOM 1549 C C . VAL A 1 199 ? 3.241 3.616 12.716 1.00 88.69 199 VAL A C 1
ATOM 1551 O O . VAL A 1 199 ? 2.469 2.829 12.167 1.00 88.69 199 VAL A O 1
ATOM 1554 N N . PHE A 1 200 ? 4.426 3.964 12.224 1.00 84.62 200 PHE A N 1
ATOM 1555 C CA . PHE A 1 200 ? 5.021 3.374 11.029 1.00 84.62 200 PHE A CA 1
ATOM 1556 C C . PHE A 1 200 ? 6.064 2.327 11.430 1.00 84.62 200 PHE A C 1
ATOM 1558 O O . PHE A 1 200 ? 6.875 2.570 12.325 1.00 84.62 200 PHE A O 1
ATOM 1565 N N . PHE A 1 201 ? 6.023 1.168 10.777 1.00 82.81 201 PHE A N 1
ATOM 1566 C CA . PHE A 1 201 ? 7.054 0.136 10.829 1.00 82.81 201 PHE A CA 1
ATOM 1567 C C . PHE A 1 201 ? 7.566 -0.084 9.411 1.00 82.81 201 PHE A C 1
ATOM 1569 O O . PHE A 1 201 ? 6.786 -0.459 8.539 1.00 82.81 201 PHE A O 1
ATOM 1576 N N . GLU A 1 202 ? 8.857 0.124 9.196 1.00 76.44 202 GLU A N 1
ATOM 1577 C CA . GLU A 1 202 ? 9.508 -0.007 7.892 1.00 76.44 202 GLU A CA 1
ATOM 1578 C C . GLU A 1 202 ? 10.634 -1.026 7.991 1.00 76.44 202 GLU A C 1
ATOM 1580 O O . GLU A 1 202 ? 11.400 -1.013 8.958 1.00 76.44 202 GLU A O 1
ATOM 1585 N N . ALA A 1 203 ? 10.715 -1.925 7.010 1.00 63.88 203 ALA A N 1
ATOM 1586 C CA . ALA A 1 203 ? 11.677 -3.024 7.033 1.00 63.88 203 ALA A CA 1
ATOM 1587 C C . ALA A 1 203 ? 13.101 -2.616 6.617 1.00 63.88 203 ALA A C 1
ATOM 1589 O O . ALA A 1 203 ? 14.060 -3.241 7.060 1.00 63.88 203 ALA A O 1
ATOM 1590 N N . CYS A 1 204 ? 13.259 -1.578 5.793 1.00 62.78 204 CYS A N 1
ATOM 1591 C CA . CYS A 1 204 ? 14.539 -1.219 5.185 1.00 62.78 204 CYS A CA 1
ATOM 1592 C C . CYS A 1 204 ? 14.654 0.300 5.033 1.00 62.78 204 CYS A C 1
ATOM 1594 O O . CYS A 1 204 ? 13.823 0.916 4.371 1.00 62.78 204 CYS A O 1
ATOM 1596 N N . ARG A 1 205 ? 15.714 0.883 5.604 1.00 55.38 205 ARG A N 1
ATOM 1597 C CA . ARG A 1 205 ? 16.153 2.254 5.304 1.00 55.38 205 ARG A CA 1
ATOM 1598 C C . ARG A 1 205 ? 17.355 2.187 4.360 1.00 55.38 205 ARG A C 1
ATOM 1600 O O . ARG A 1 205 ? 18.200 1.313 4.575 1.00 55.38 205 ARG A O 1
ATOM 1607 N N . PRO A 1 206 ? 17.472 3.065 3.351 1.00 44.06 206 PRO A N 1
ATOM 1608 C CA . PRO A 1 206 ? 18.706 3.172 2.582 1.00 44.06 206 PRO A CA 1
ATOM 1609 C C . PRO A 1 206 ? 19.832 3.609 3.538 1.00 44.06 206 PRO A C 1
ATOM 1611 O O . PRO A 1 206 ? 19.840 4.735 4.022 1.00 44.06 206 PRO A O 1
ATOM 1614 N N . TYR A 1 207 ? 20.749 2.680 3.839 1.00 41.12 207 TYR A N 1
ATOM 1615 C CA . TYR A 1 207 ? 21.845 2.796 4.818 1.00 41.12 207 TYR A CA 1
ATOM 1616 C C . TYR A 1 207 ? 21.411 3.068 6.280 1.00 41.12 207 TYR A C 1
ATOM 1618 O O . TYR A 1 207 ? 20.983 4.165 6.636 1.00 41.12 207 TYR A O 1
ATOM 1626 N N . GLN A 1 208 ? 21.600 2.072 7.158 1.00 36.91 208 GLN A N 1
ATOM 1627 C CA . GLN A 1 208 ? 21.588 2.222 8.626 1.00 36.91 208 GLN A CA 1
ATOM 1628 C C . GLN A 1 208 ? 22.993 2.132 9.213 1.00 36.91 208 GLN A C 1
ATOM 1630 O O . GLN A 1 208 ? 23.775 1.291 8.724 1.00 36.91 208 GLN A O 1
#